Protein AF-A0A2V8JDY2-F1 (afdb_monomer)

Solvent-accessible surface area (backbone atoms only — not comparable to full-atom values): 12476 Å² total; per-residue (Å²): 138,86,85,92,82,88,90,82,91,80,90,83,89,85,84,90,84,91,76,88,74,79,79,67,79,79,77,73,66,78,82,74,77,65,66,50,71,74,54,48,50,57,46,63,72,28,74,50,64,87,53,25,44,60,49,32,52,52,58,26,47,52,37,38,32,74,71,69,56,43,84,78,52,68,70,56,55,52,51,49,52,53,50,50,44,50,49,53,52,50,33,36,74,70,69,79,38,64,89,83,70,71,71,66,94,52,92,64,59,74,58,72,81,48,54,75,33,49,37,37,48,27,34,41,49,28,52,54,50,42,52,50,51,43,52,56,36,44,77,69,72,44,92,44,49,67,62,41,53,51,48,44,52,48,43,69,65,46,49,70,33,59,70,67,58,79,61,90,46,69,65,32,40,52,28,46,52,52,35,52,52,51,47,51,51,52,43,51,54,37,54,55,47,59,72,71,50,66,83,70,94,67,79,86,130

Foldseek 3Di:
DDDDDDDDDDDDDDDDDDDPPPPPPPCPPPPDQLDDPVLVVCQVVQPDLVSNLVSLLVLLVLLLVVLVLDPDDPVVQVVVLVVQQVVQVVCVVVVNDPPPDDRDPGPSPVCVVDDNLSSLVSSLVSLVVSVVSLVVCVVVVHQNLVSLVVLLVSLVVCLVSLVPRDDPDPSNVVSSVVSNVSSVVSNVVSVVVNVVRDDDPDDDD

Structure (mmCIF, N/CA/C/O backbone):
data_AF-A0A2V8JDY2-F1
#
_entry.id   AF-A0A2V8JDY2-F1
#
loop_
_atom_site.group_PDB
_atom_site.id
_atom_site.type_symbol
_atom_site.label_atom_id
_atom_site.label_alt_id
_atom_site.label_comp_id
_atom_site.label_asym_id
_atom_site.label_entity_id
_atom_site.label_seq_id
_atom_site.pdbx_PDB_ins_code
_atom_site.Cartn_x
_atom_site.Cartn_y
_atom_site.Cartn_z
_atom_site.occupancy
_atom_site.B_iso_or_equiv
_atom_site.auth_seq_id
_atom_site.auth_comp_id
_atom_site.auth_asym_id
_atom_site.auth_atom_id
_atom_site.pdbx_PDB_model_num
ATOM 1 N N . MET A 1 1 ? 77.973 -16.914 -3.023 1.00 38.69 1 MET A N 1
ATOM 2 C CA . MET A 1 1 ? 78.774 -15.681 -2.877 1.00 38.69 1 MET A CA 1
ATOM 3 C C . MET A 1 1 ? 77.838 -14.534 -2.519 1.00 38.69 1 MET A C 1
ATOM 5 O O . MET A 1 1 ? 76.903 -14.319 -3.274 1.00 38.69 1 MET A O 1
ATOM 9 N N . ARG A 1 2 ? 78.132 -13.843 -1.399 1.00 42.62 2 ARG A N 1
ATOM 10 C CA . ARG A 1 2 ? 77.557 -12.572 -0.880 1.00 42.62 2 ARG A CA 1
ATOM 11 C C . ARG A 1 2 ? 76.128 -12.672 -0.291 1.00 42.62 2 ARG A C 1
ATOM 13 O O . ARG A 1 2 ? 75.166 -12.728 -1.037 1.00 42.62 2 ARG A O 1
ATOM 20 N N . HIS A 1 3 ? 75.986 -13.004 1.005 1.00 38.00 3 HIS A N 1
ATOM 21 C CA . HIS A 1 3 ? 75.975 -12.133 2.220 1.00 38.00 3 HIS A CA 1
ATOM 22 C C . HIS A 1 3 ? 74.724 -11.222 2.283 1.00 38.00 3 HIS A C 1
ATOM 24 O O . HIS A 1 3 ? 74.587 -10.359 1.431 1.00 38.00 3 HIS A O 1
ATOM 30 N N . LEU A 1 4 ? 73.687 -11.488 3.099 1.00 50.47 4 LEU A N 1
ATOM 31 C CA . LEU A 1 4 ? 73.509 -11.301 4.565 1.00 50.47 4 LEU A CA 1
ATOM 32 C C . LEU A 1 4 ? 73.712 -9.864 5.094 1.00 50.47 4 LEU A C 1
ATOM 34 O O . LEU A 1 4 ? 74.852 -9.432 5.204 1.00 50.47 4 LEU A O 1
ATOM 38 N N . ALA A 1 5 ? 72.615 -9.226 5.537 1.00 44.06 5 ALA A N 1
ATOM 39 C CA . ALA A 1 5 ? 72.449 -8.354 6.728 1.00 44.06 5 ALA A CA 1
ATOM 40 C C . ALA A 1 5 ? 70.977 -7.858 6.721 1.00 44.06 5 ALA A C 1
ATOM 42 O O . ALA A 1 5 ? 70.558 -7.300 5.717 1.00 44.06 5 ALA A O 1
ATOM 43 N N . ARG A 1 6 ? 70.035 -8.211 7.612 1.00 49.75 6 ARG A N 1
ATOM 44 C CA . ARG A 1 6 ? 69.884 -8.060 9.080 1.00 49.75 6 ARG A CA 1
ATOM 45 C C . ARG A 1 6 ? 69.939 -6.616 9.600 1.00 49.75 6 ARG A C 1
ATOM 47 O O . ARG A 1 6 ? 70.771 -5.840 9.159 1.00 49.75 6 ARG A O 1
ATOM 54 N N . VAL A 1 7 ? 69.128 -6.405 10.652 1.00 43.22 7 VAL A N 1
ATOM 55 C CA . VAL A 1 7 ? 69.032 -5.279 11.612 1.00 43.22 7 VAL A CA 1
ATOM 56 C C . VAL A 1 7 ? 67.896 -4.275 11.316 1.00 43.22 7 VAL A C 1
ATOM 58 O O . VAL A 1 7 ? 67.808 -3.799 10.198 1.00 43.22 7 VAL A O 1
ATOM 61 N N . SER A 1 8 ? 67.058 -3.785 12.240 1.00 41.28 8 SER A N 1
ATOM 62 C CA . SER A 1 8 ? 66.397 -4.247 13.482 1.00 41.28 8 SER A CA 1
ATOM 63 C C . SER A 1 8 ? 65.929 -2.986 14.244 1.00 41.28 8 SER A C 1
ATOM 65 O O . SER A 1 8 ? 66.721 -2.066 14.401 1.00 41.28 8 SER A O 1
ATOM 67 N N . LEU A 1 9 ? 64.711 -3.042 14.803 1.00 40.66 9 LEU A N 1
ATOM 68 C CA . LEU A 1 9 ? 64.248 -2.433 16.072 1.00 40.66 9 LEU A CA 1
ATOM 69 C C . LEU A 1 9 ? 63.902 -0.924 16.214 1.00 40.66 9 LEU A C 1
ATOM 71 O O . LEU A 1 9 ? 64.617 -0.054 15.737 1.00 40.66 9 LEU A O 1
ATOM 75 N N . LEU A 1 10 ? 62.895 -0.722 17.097 1.00 38.97 10 LEU A N 1
ATOM 76 C CA . LEU A 1 10 ? 62.534 0.418 17.987 1.00 38.97 10 LEU A CA 1
ATOM 77 C C . LEU A 1 10 ? 61.327 1.257 17.506 1.00 38.97 10 LEU A C 1
ATOM 79 O O . LEU A 1 10 ? 61.439 1.974 16.524 1.00 38.97 10 LEU A O 1
ATOM 83 N N . ILE A 1 11 ? 60.090 1.111 18.033 1.00 42.59 11 ILE A N 1
ATOM 84 C CA . ILE A 1 11 ? 59.555 1.373 19.406 1.00 42.59 11 ILE A CA 1
ATOM 85 C C . ILE A 1 11 ? 59.940 2.814 19.836 1.00 42.59 11 ILE A C 1
ATOM 87 O O . ILE A 1 11 ? 61.122 3.085 19.987 1.00 42.59 11 ILE A O 1
ATOM 91 N N . SER A 1 12 ? 59.060 3.808 20.050 1.00 44.59 12 SER A N 1
ATOM 92 C CA . SER A 1 12 ? 57.985 3.865 21.058 1.00 44.59 12 SER A CA 1
ATOM 93 C C . SER A 1 12 ? 57.119 5.149 20.953 1.00 44.59 12 SER A C 1
ATOM 95 O O . SER A 1 12 ? 57.637 6.203 20.611 1.00 44.59 12 SER A O 1
ATOM 97 N N . PHE A 1 13 ? 55.861 5.039 21.413 1.00 38.47 13 PHE A N 1
ATOM 98 C CA . PHE A 1 13 ? 55.121 5.968 22.304 1.00 38.47 13 PHE A CA 1
ATOM 99 C C . PHE A 1 13 ? 54.618 7.361 21.826 1.00 38.47 13 PHE A C 1
ATOM 101 O O . PHE A 1 13 ? 55.382 8.308 21.706 1.00 38.47 13 PHE A O 1
ATOM 108 N N . LEU A 1 14 ? 53.279 7.512 21.810 1.00 37.34 14 LEU A N 1
ATOM 109 C CA . LEU A 1 14 ? 52.478 8.272 22.806 1.00 37.34 14 LEU A CA 1
ATOM 110 C C . LEU A 1 14 ? 51.521 9.362 22.263 1.00 37.34 14 LEU A C 1
ATOM 112 O O . LEU A 1 14 ? 51.922 10.307 21.602 1.00 37.34 14 LEU A O 1
ATOM 116 N N . MET A 1 15 ? 50.269 9.233 22.725 1.00 36.84 15 MET A N 1
ATOM 117 C CA . MET A 1 15 ? 49.207 10.232 22.930 1.00 36.84 15 MET A CA 1
ATOM 118 C C . MET A 1 15 ? 48.615 11.025 21.752 1.00 36.84 15 MET A C 1
ATOM 120 O O . MET A 1 15 ? 49.142 12.033 21.309 1.00 36.84 15 MET A O 1
ATOM 124 N N . GLY A 1 16 ? 47.347 10.701 21.476 1.00 41.81 16 GLY A N 1
ATOM 125 C CA . GLY A 1 16 ? 46.265 11.497 22.060 1.00 41.81 16 GLY A CA 1
ATOM 126 C C . GLY A 1 16 ? 45.578 12.482 21.125 1.00 41.81 16 GLY A C 1
ATOM 127 O O . GLY A 1 16 ? 45.926 13.652 21.132 1.00 41.81 16 GLY A O 1
ATOM 128 N N . THR A 1 17 ? 44.491 12.055 20.478 1.00 48.12 17 THR A N 1
ATOM 129 C CA . THR A 1 17 ? 43.320 12.921 20.289 1.00 48.12 17 THR A CA 1
ATOM 130 C C . THR A 1 17 ? 42.025 12.117 20.341 1.00 48.12 17 THR A C 1
ATOM 132 O O . THR A 1 17 ? 41.824 11.100 19.683 1.00 48.12 17 THR A O 1
ATOM 135 N N . LEU A 1 18 ? 41.172 12.616 21.224 1.00 48.88 18 LEU A N 1
ATOM 136 C CA . LEU A 1 18 ? 39.812 12.236 21.530 1.00 48.88 18 LEU A CA 1
ATOM 137 C C . LEU A 1 18 ? 38.899 12.735 20.397 1.00 48.88 18 LEU A C 1
ATOM 139 O O . LEU A 1 18 ? 38.809 13.939 20.176 1.00 48.88 18 LEU A O 1
ATOM 143 N N . ALA A 1 19 ? 38.209 11.835 19.702 1.00 45.19 19 ALA A N 1
ATOM 144 C CA . ALA A 1 19 ? 37.016 12.166 18.927 1.00 45.19 19 ALA A CA 1
ATOM 145 C C . ALA A 1 19 ? 36.096 10.944 18.924 1.00 45.19 19 ALA A C 1
ATOM 147 O O . ALA A 1 19 ? 36.064 10.138 17.997 1.00 45.19 19 ALA A O 1
ATOM 148 N N . SER A 1 20 ? 35.371 10.794 20.027 1.00 47.62 20 SER A N 1
ATOM 149 C CA . SER A 1 20 ? 34.173 9.974 20.129 1.00 47.62 20 SER A CA 1
ATOM 150 C C . SER A 1 20 ? 33.108 10.537 19.181 1.00 47.62 20 SER A C 1
ATOM 152 O O . SER A 1 20 ? 32.224 11.290 19.580 1.00 47.62 20 SER A O 1
ATOM 154 N N . ALA A 1 21 ? 33.199 10.177 17.901 1.00 51.28 21 ALA A N 1
ATOM 155 C CA . ALA A 1 21 ? 32.060 10.234 17.002 1.00 51.28 21 ALA A CA 1
ATOM 156 C C . ALA A 1 21 ? 31.097 9.136 17.457 1.00 51.28 21 ALA A C 1
ATOM 158 O O . ALA A 1 21 ? 31.316 7.949 17.212 1.00 51.28 21 ALA A O 1
ATOM 159 N N . GLY A 1 22 ? 30.072 9.541 18.204 1.00 41.81 22 GLY A N 1
ATOM 160 C CA . GLY A 1 22 ? 28.962 8.681 18.568 1.00 41.81 22 GLY A CA 1
ATOM 161 C C . GLY A 1 22 ? 28.269 8.188 17.305 1.00 41.81 22 GLY A C 1
ATOM 162 O O . GLY A 1 22 ? 27.367 8.842 16.792 1.00 41.81 22 GLY A O 1
ATOM 163 N N . PHE A 1 23 ? 28.670 7.013 16.824 1.00 46.66 23 PHE A N 1
ATOM 164 C CA . PHE A 1 23 ? 27.774 6.125 16.100 1.00 46.66 23 PHE A CA 1
ATOM 165 C C . PHE A 1 23 ? 26.712 5.685 17.108 1.00 46.66 23 PHE A C 1
ATOM 167 O O . PHE A 1 23 ? 26.837 4.662 17.780 1.00 46.66 23 PHE A O 1
ATOM 174 N N . GLY A 1 24 ? 25.690 6.523 17.279 1.00 43.56 24 GLY A N 1
ATOM 175 C CA . GLY A 1 24 ? 24.453 6.076 17.888 1.00 43.56 24 GLY A CA 1
ATOM 176 C C . GLY A 1 24 ? 23.925 4.927 17.030 1.00 43.56 24 GLY A C 1
ATOM 177 O O . GLY A 1 24 ? 23.871 5.082 15.806 1.00 43.56 24 GLY A O 1
ATOM 178 N N . PRO A 1 25 ? 23.571 3.768 17.608 1.00 44.53 25 PRO A N 1
ATOM 179 C CA . PRO A 1 25 ? 22.814 2.788 16.861 1.00 44.53 25 PRO A CA 1
ATOM 180 C C . PRO A 1 25 ? 21.546 3.496 16.394 1.00 44.53 25 PRO A C 1
ATOM 182 O O . PRO A 1 25 ? 20.736 3.947 17.208 1.00 44.53 25 PRO A O 1
ATOM 185 N N . CYS A 1 26 ? 21.405 3.635 15.075 1.00 39.06 26 CYS A N 1
ATOM 186 C CA . CYS A 1 26 ? 20.116 3.887 14.464 1.00 39.06 26 CYS A CA 1
ATOM 187 C C . CYS A 1 26 ? 19.234 2.759 14.994 1.00 39.06 26 CYS A C 1
ATOM 189 O O . CYS A 1 26 ? 19.424 1.598 14.628 1.00 39.06 26 CYS A O 1
ATOM 191 N N . SER A 1 27 ? 18.376 3.065 15.965 1.00 36.69 27 SER A N 1
ATOM 192 C CA . SER A 1 27 ? 17.372 2.119 16.418 1.00 36.69 27 SER A CA 1
ATOM 193 C C . SER A 1 27 ? 16.409 1.989 15.254 1.00 36.69 27 SER A C 1
ATOM 195 O O . SER A 1 27 ? 15.426 2.715 15.165 1.00 36.69 27 SER A O 1
ATOM 197 N N . ALA A 1 28 ? 16.737 1.101 14.316 1.00 39.91 28 ALA A N 1
ATOM 198 C CA . ALA A 1 28 ? 15.746 0.506 13.455 1.00 39.91 28 ALA A CA 1
ATOM 199 C C . ALA A 1 28 ? 14.786 -0.180 14.423 1.00 39.91 28 ALA A C 1
ATOM 201 O O . ALA A 1 28 ? 15.094 -1.242 14.968 1.00 39.91 28 ALA A O 1
ATOM 202 N N . ALA A 1 29 ? 13.681 0.502 14.735 1.00 41.19 29 ALA A N 1
ATOM 203 C CA . ALA A 1 29 ? 12.581 -0.110 15.451 1.00 41.19 29 ALA A CA 1
ATOM 204 C C . ALA A 1 29 ? 12.313 -1.456 14.764 1.00 41.19 29 ALA A C 1
ATOM 206 O O . ALA A 1 29 ? 12.349 -1.501 13.527 1.00 41.19 29 ALA A O 1
ATOM 207 N N . PRO A 1 30 ? 12.128 -2.553 15.522 1.00 41.44 30 PRO A N 1
ATOM 208 C CA . PRO A 1 30 ? 11.834 -3.841 14.915 1.00 41.44 30 PRO A CA 1
ATOM 209 C C . PRO A 1 30 ? 10.692 -3.616 13.929 1.00 41.44 30 PRO A C 1
ATOM 211 O O . PRO A 1 30 ? 9.665 -3.056 14.320 1.00 41.44 30 PRO A O 1
ATOM 214 N N . LYS A 1 31 ? 10.917 -3.943 12.646 1.00 53.47 31 LYS A N 1
ATOM 215 C CA . LYS A 1 31 ? 9.887 -3.846 11.611 1.00 53.47 31 LYS A CA 1
ATOM 216 C C . LYS A 1 31 ? 8.740 -4.721 12.090 1.00 53.47 31 LYS A C 1
ATOM 218 O O . LYS A 1 31 ? 8.809 -5.942 12.010 1.00 53.47 31 LYS A O 1
ATOM 223 N N . LYS A 1 32 ? 7.744 -4.097 12.710 1.00 65.62 32 LYS A N 1
ATOM 224 C CA . LYS A 1 32 ? 6.516 -4.773 13.076 1.00 65.62 32 LYS A CA 1
ATOM 225 C C . LYS A 1 32 ? 5.860 -5.095 11.744 1.00 65.62 32 LYS A C 1
ATOM 227 O O . LYS A 1 32 ? 5.579 -4.172 10.987 1.00 65.62 32 LYS A O 1
ATOM 232 N N . ASP A 1 33 ? 5.719 -6.377 11.429 1.00 81.69 33 ASP A N 1
ATOM 233 C CA . ASP A 1 33 ? 4.939 -6.782 10.268 1.00 81.69 33 ASP A CA 1
ATOM 234 C C . ASP A 1 33 ? 3.488 -6.380 10.530 1.00 81.69 33 ASP A C 1
ATOM 236 O O . ASP A 1 33 ? 2.868 -6.818 11.499 1.00 81.69 33 ASP A O 1
ATOM 240 N N . TYR A 1 34 ? 2.966 -5.489 9.691 1.00 91.44 34 TYR A N 1
ATOM 241 C CA . TYR A 1 34 ? 1.581 -5.026 9.744 1.00 91.44 34 TYR A CA 1
ATOM 242 C C . TYR A 1 34 ? 0.663 -5.893 8.877 1.00 91.44 34 TYR A C 1
ATOM 244 O O . TYR A 1 34 ? -0.506 -5.541 8.696 1.00 91.44 34 TYR A O 1
ATOM 252 N N . PHE A 1 35 ? 1.178 -6.999 8.332 1.00 93.50 35 PHE A N 1
ATOM 253 C CA . PHE A 1 35 ? 0.399 -8.021 7.647 1.00 93.50 35 PHE A CA 1
ATOM 254 C C . PHE A 1 35 ? 0.057 -9.169 8.589 1.00 93.50 35 PHE A C 1
ATOM 256 O O . PHE A 1 35 ? 0.899 -9.650 9.344 1.00 93.50 35 PHE A O 1
ATOM 263 N N . THR A 1 36 ? -1.189 -9.623 8.516 1.00 91.50 36 THR A N 1
ATOM 264 C CA . THR A 1 36 ? -1.620 -10.861 9.180 1.00 91.50 36 THR A CA 1
ATOM 265 C C . THR A 1 36 ? -1.141 -12.095 8.416 1.00 91.50 36 THR A C 1
ATOM 267 O O . THR A 1 36 ? -0.853 -12.015 7.222 1.00 91.50 36 THR A O 1
ATOM 270 N N . ASP A 1 37 ? -1.129 -13.259 9.066 1.00 89.00 37 ASP A N 1
ATOM 271 C CA . ASP A 1 37 ? -0.775 -14.527 8.411 1.00 89.00 37 ASP A CA 1
ATOM 272 C C . ASP A 1 37 ? -1.657 -14.816 7.184 1.00 89.00 37 ASP A C 1
ATOM 274 O O . ASP A 1 37 ? -1.149 -15.177 6.123 1.00 89.00 37 ASP A O 1
ATOM 278 N N . ASP A 1 38 ? -2.968 -14.563 7.287 1.00 87.25 38 ASP A N 1
ATOM 279 C CA . ASP A 1 38 ? -3.904 -14.737 6.171 1.00 87.25 38 ASP A CA 1
ATOM 280 C C . ASP A 1 38 ? -3.564 -13.783 4.997 1.00 87.25 38 ASP A C 1
ATOM 282 O O . ASP A 1 38 ? -3.708 -14.152 3.831 1.00 87.25 38 ASP A O 1
ATOM 286 N N . GLU A 1 39 ? -3.096 -12.557 5.267 1.00 91.06 39 GLU A N 1
ATOM 287 C CA . GLU A 1 39 ? -2.640 -11.618 4.227 1.00 91.06 39 GLU A CA 1
ATOM 288 C C . GLU A 1 39 ? -1.311 -12.047 3.599 1.00 91.06 39 GLU A C 1
ATOM 290 O O . GLU A 1 39 ? -1.143 -11.943 2.381 1.00 91.06 39 GLU A O 1
ATOM 295 N N . LEU A 1 40 ? -0.383 -12.562 4.407 1.00 92.56 40 LEU A N 1
ATOM 296 C CA . LEU A 1 40 ? 0.887 -13.102 3.929 1.00 92.56 40 LEU A CA 1
ATOM 297 C C . LEU A 1 40 ? 0.669 -14.310 3.017 1.00 92.56 40 LEU A C 1
ATOM 299 O O . LEU A 1 40 ? 1.361 -14.442 2.009 1.00 92.56 40 LEU A O 1
ATOM 303 N N . ASP A 1 41 ? -0.320 -15.150 3.307 1.00 90.31 41 ASP A N 1
ATOM 304 C CA . ASP A 1 41 ? -0.690 -16.259 2.432 1.00 90.31 41 ASP A CA 1
ATOM 305 C C . ASP A 1 41 ? -1.244 -15.763 1.085 1.00 90.31 41 ASP A C 1
ATOM 307 O O . ASP A 1 41 ? -0.839 -16.267 0.037 1.00 90.31 41 ASP A O 1
ATOM 311 N N . LEU A 1 42 ? -2.059 -14.696 1.069 1.00 90.12 42 LEU A N 1
ATOM 312 C CA . LEU A 1 42 ? -2.500 -14.066 -0.188 1.00 90.12 42 LEU A CA 1
ATOM 313 C C . LEU A 1 42 ? -1.318 -13.553 -1.024 1.00 90.12 42 LEU A C 1
ATOM 315 O O . LEU A 1 42 ? -1.326 -13.672 -2.251 1.00 90.12 42 LEU A O 1
ATOM 319 N N . ILE A 1 43 ? -0.315 -12.969 -0.367 1.00 93.44 43 ILE A N 1
ATOM 320 C CA . ILE A 1 43 ? 0.898 -12.463 -1.017 1.00 93.44 43 ILE A CA 1
ATOM 321 C C . ILE A 1 43 ? 1.744 -13.623 -1.561 1.00 93.44 43 ILE A C 1
ATOM 323 O O . ILE A 1 43 ? 2.241 -13.545 -2.686 1.00 93.44 43 ILE A O 1
ATOM 327 N N . ARG A 1 44 ? 1.892 -14.711 -0.795 1.00 91.56 44 ARG A N 1
ATOM 328 C CA . ARG A 1 44 ? 2.644 -15.913 -1.198 1.00 91.56 44 ARG A CA 1
ATOM 329 C C . ARG A 1 44 ? 2.010 -16.620 -2.393 1.00 91.56 44 ARG A C 1
ATOM 331 O O . ARG A 1 44 ? 2.737 -17.040 -3.294 1.00 91.56 44 ARG A O 1
ATOM 338 N N . ASP A 1 45 ? 0.681 -16.699 -2.428 1.00 89.31 45 ASP A N 1
ATOM 339 C CA . ASP A 1 45 ? -0.075 -17.251 -3.558 1.00 89.31 45 ASP A CA 1
ATOM 340 C C . ASP A 1 45 ? 0.161 -16.444 -4.849 1.00 89.31 45 ASP A C 1
ATOM 342 O O . ASP A 1 45 ? 0.180 -16.992 -5.955 1.00 89.31 45 ASP A O 1
ATOM 346 N N . ALA A 1 46 ? 0.372 -15.131 -4.726 1.00 91.88 46 ALA A N 1
ATOM 347 C CA . ALA A 1 46 ? 0.674 -14.245 -5.840 1.00 91.88 46 ALA A CA 1
ATOM 348 C C . ALA A 1 46 ? 2.181 -14.250 -6.163 1.00 91.88 46 ALA A C 1
ATOM 350 O O . ALA A 1 46 ? 2.949 -13.382 -5.742 1.00 91.88 46 ALA A O 1
ATOM 351 N N . GLN A 1 47 ? 2.631 -15.253 -6.920 1.00 87.06 47 GLN A N 1
ATOM 352 C CA . GLN A 1 47 ? 4.061 -15.443 -7.204 1.00 87.06 47 GLN A CA 1
ATOM 353 C C . GLN A 1 47 ? 4.655 -14.409 -8.174 1.00 87.06 47 GLN A C 1
ATOM 355 O O . GLN A 1 47 ? 5.762 -13.921 -7.949 1.00 87.06 47 GLN A O 1
ATOM 360 N N . GLU A 1 48 ? 3.944 -14.067 -9.250 1.00 90.25 48 GLU A N 1
ATOM 361 C CA . GLU A 1 48 ? 4.423 -13.098 -10.243 1.00 90.25 48 GLU A CA 1
ATOM 362 C C . GLU A 1 48 ? 4.196 -11.659 -9.771 1.00 90.25 48 GLU A C 1
ATOM 364 O O . GLU A 1 48 ? 3.132 -11.353 -9.234 1.00 90.25 48 GLU A O 1
ATOM 369 N N . LEU A 1 49 ? 5.138 -10.745 -10.053 1.00 90.81 49 LEU A N 1
ATOM 370 C CA . LEU A 1 49 ? 5.018 -9.316 -9.705 1.00 90.81 49 LEU A CA 1
ATOM 371 C C . LEU A 1 49 ? 3.667 -8.738 -10.139 1.00 90.81 49 LEU A C 1
ATOM 373 O O . LEU A 1 49 ? 2.992 -8.040 -9.389 1.00 90.81 49 LEU A O 1
ATOM 377 N N . ALA A 1 50 ? 3.248 -9.084 -11.350 1.00 90.12 50 ALA A N 1
ATOM 378 C CA . ALA A 1 50 ? 2.037 -8.559 -11.943 1.00 90.12 50 ALA A CA 1
ATOM 379 C C . ALA A 1 50 ? 0.748 -9.143 -11.316 1.00 90.12 50 ALA A C 1
ATOM 381 O O . ALA A 1 50 ? -0.344 -8.645 -11.580 1.00 90.12 50 ALA A O 1
ATOM 382 N N . LEU A 1 51 ? 0.844 -10.196 -10.501 1.00 92.31 51 LEU A N 1
ATOM 383 C CA . LEU A 1 51 ? -0.241 -10.680 -9.637 1.00 92.31 51 LEU A CA 1
ATOM 384 C C . LEU A 1 51 ? -0.097 -10.147 -8.207 1.00 92.31 51 LEU A C 1
ATOM 386 O O . LEU A 1 51 ? -1.100 -9.872 -7.556 1.00 92.31 51 LEU A O 1
ATOM 390 N N . ARG A 1 52 ? 1.142 -9.978 -7.735 1.00 93.94 52 ARG A N 1
ATOM 391 C CA . ARG A 1 52 ? 1.469 -9.587 -6.364 1.00 93.94 52 ARG A CA 1
ATOM 392 C C . ARG A 1 52 ? 1.209 -8.113 -6.074 1.00 93.94 52 ARG A C 1
ATOM 394 O O . ARG A 1 52 ? 0.629 -7.805 -5.039 1.00 93.94 52 ARG A O 1
ATOM 401 N N . ALA A 1 53 ? 1.575 -7.207 -6.982 1.00 94.69 53 ALA A N 1
ATOM 402 C CA . ALA A 1 53 ? 1.353 -5.772 -6.786 1.00 94.69 53 ALA A CA 1
ATOM 403 C C . ALA A 1 53 ? -0.136 -5.423 -6.550 1.00 94.69 53 ALA A C 1
ATOM 405 O O . ALA A 1 53 ? -0.432 -4.761 -5.555 1.00 94.69 53 ALA A O 1
ATOM 406 N N . PRO A 1 54 ? -1.098 -5.960 -7.333 1.00 95.06 54 PRO A N 1
ATOM 407 C CA . PRO A 1 54 ? -2.523 -5.801 -7.037 1.00 95.06 54 PRO A CA 1
ATOM 408 C C . PRO A 1 54 ? -2.957 -6.303 -5.654 1.00 95.06 54 PRO A C 1
ATOM 410 O O . PRO A 1 54 ? -3.877 -5.738 -5.067 1.00 95.06 54 PRO A O 1
ATOM 413 N N . VAL A 1 55 ? -2.324 -7.357 -5.120 1.00 95.69 55 VAL A N 1
ATOM 414 C CA . VAL A 1 55 ? -2.628 -7.845 -3.766 1.00 95.69 55 VAL A CA 1
ATOM 415 C C . VAL A 1 55 ? -2.233 -6.792 -2.739 1.00 95.69 55 VAL A C 1
ATOM 417 O O . VAL A 1 55 ? -3.070 -6.428 -1.920 1.00 95.69 55 VAL A O 1
ATOM 420 N N . TYR A 1 56 ? -1.022 -6.236 -2.816 1.00 97.56 56 TYR A N 1
ATOM 421 C CA . TYR A 1 56 ? -0.599 -5.169 -1.906 1.00 97.56 56 TYR A CA 1
ATOM 422 C C . TYR A 1 56 ? -1.494 -3.929 -1.991 1.00 97.56 56 TYR A C 1
ATOM 424 O O . TYR A 1 56 ? 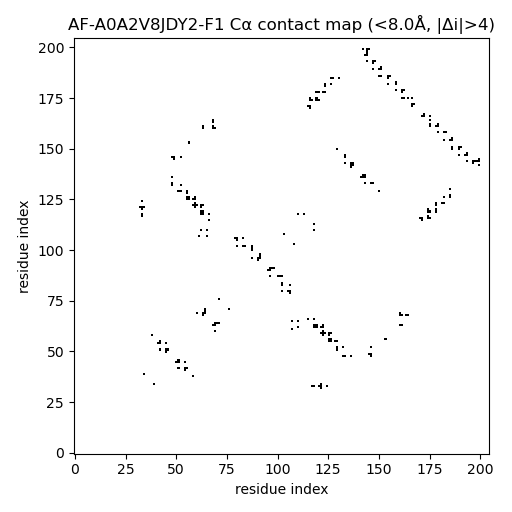-1.899 -3.417 -0.948 1.00 97.56 56 TYR A O 1
ATOM 432 N N . PHE A 1 57 ? -1.875 -3.489 -3.197 1.00 97.19 57 PHE A N 1
ATOM 433 C CA . PHE A 1 57 ? -2.814 -2.370 -3.355 1.00 97.19 57 PHE A CA 1
ATOM 434 C C . PHE A 1 57 ? -4.141 -2.656 -2.659 1.00 97.19 57 PHE A C 1
ATOM 436 O O . PHE A 1 57 ? -4.594 -1.851 -1.855 1.00 97.19 57 PHE A O 1
ATOM 443 N N . LYS A 1 58 ? -4.703 -3.852 -2.849 1.00 95.00 58 LYS A N 1
ATOM 444 C CA . LYS A 1 58 ? -5.933 -4.268 -2.168 1.00 95.00 58 LYS A CA 1
ATOM 445 C C . LYS A 1 58 ? -5.790 -4.263 -0.643 1.00 95.00 58 LYS A C 1
ATOM 447 O O . LYS A 1 58 ? -6.705 -3.855 0.068 1.00 95.00 58 LYS A O 1
ATOM 452 N N . LEU A 1 59 ? -4.654 -4.721 -0.114 1.00 96.12 59 LEU A N 1
ATOM 453 C CA . LE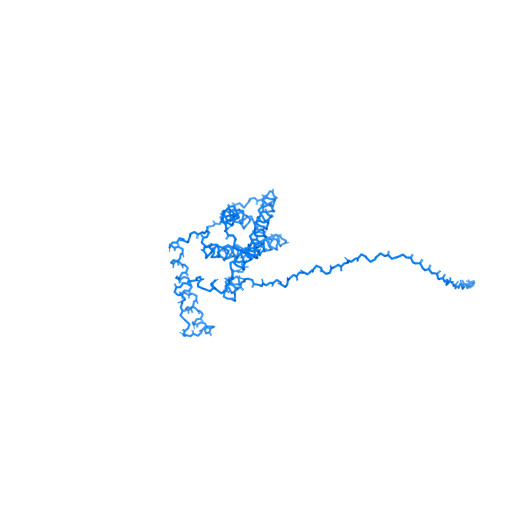U A 1 59 ? -4.385 -4.697 1.328 1.00 96.12 59 LEU A CA 1
ATOM 454 C C . LEU A 1 59 ? -4.288 -3.262 1.866 1.00 96.12 59 LEU A C 1
ATOM 456 O O . LEU A 1 59 ? -4.806 -2.972 2.949 1.00 96.12 59 LEU A O 1
ATOM 460 N N . ALA A 1 60 ? -3.666 -2.363 1.109 1.00 97.38 60 ALA A N 1
ATOM 461 C CA . ALA A 1 60 ? -3.580 -0.946 1.429 1.00 97.38 60 ALA A CA 1
ATOM 462 C C . ALA A 1 60 ? -4.961 -0.262 1.372 1.00 97.38 60 ALA A C 1
ATOM 464 O O . ALA A 1 60 ? -5.335 0.441 2.310 1.00 97.38 60 ALA A O 1
ATOM 465 N N . GLU A 1 61 ? -5.764 -0.531 0.339 1.00 96.38 61 GLU A N 1
ATOM 466 C CA . GLU A 1 61 ? -7.135 -0.017 0.197 1.00 96.38 61 GLU A CA 1
ATOM 467 C C . GLU A 1 61 ? -8.024 -0.453 1.354 1.00 96.38 61 GLU A C 1
ATOM 469 O O . GLU A 1 61 ? -8.710 0.380 1.935 1.00 96.38 61 GLU A O 1
ATOM 474 N N . ARG A 1 62 ? -7.978 -1.730 1.754 1.00 95.25 62 ARG A N 1
ATOM 475 C CA . ARG A 1 62 ? -8.748 -2.234 2.904 1.00 95.25 62 ARG A CA 1
ATOM 476 C C . ARG A 1 62 ? -8.469 -1.443 4.177 1.00 95.25 62 ARG A C 1
ATOM 478 O O . ARG A 1 62 ? -9.399 -1.122 4.911 1.00 95.25 62 ARG A O 1
ATOM 485 N N . ARG A 1 63 ? -7.206 -1.076 4.414 1.00 96.69 63 ARG A N 1
ATOM 486 C CA . ARG A 1 63 ? -6.813 -0.241 5.558 1.00 96.69 63 ARG A CA 1
ATOM 487 C C . ARG A 1 63 ? -7.408 1.164 5.438 1.00 96.69 63 ARG A C 1
ATOM 489 O O . ARG A 1 63 ? -7.984 1.654 6.403 1.00 96.69 63 ARG A O 1
ATOM 496 N N . LEU A 1 64 ? -7.360 1.787 4.258 1.00 97.06 64 LEU A N 1
ATOM 497 C CA . LEU A 1 64 ? -7.970 3.106 4.027 1.00 97.06 64 LEU A CA 1
ATOM 498 C C . LEU A 1 64 ? -9.504 3.086 4.131 1.00 97.06 64 LEU A C 1
ATOM 500 O O . LEU A 1 64 ? -10.094 4.015 4.684 1.00 97.06 64 LEU A O 1
ATOM 504 N N . ILE A 1 65 ? -10.150 2.025 3.644 1.00 95.38 65 ILE A N 1
ATOM 505 C CA . ILE A 1 65 ? -11.592 1.788 3.777 1.00 95.38 65 ILE A CA 1
ATOM 506 C C . ILE A 1 65 ? -11.961 1.662 5.255 1.00 95.38 65 ILE A C 1
ATOM 508 O O . ILE A 1 65 ? -12.881 2.335 5.716 1.00 95.38 65 ILE A O 1
ATOM 512 N N . PHE A 1 66 ? -11.217 0.857 6.015 1.00 95.44 66 PHE A N 1
ATOM 513 C CA . PHE A 1 66 ? -11.455 0.670 7.446 1.00 95.44 66 PHE A CA 1
ATOM 514 C C . PHE A 1 66 ? -11.253 1.967 8.246 1.00 95.44 66 PHE A C 1
ATOM 516 O O . PHE A 1 66 ? -11.990 2.246 9.188 1.00 95.44 66 PHE A O 1
ATOM 523 N N . LEU A 1 67 ? -10.304 2.813 7.831 1.00 96.12 67 LEU A N 1
ATOM 524 C CA . LEU A 1 67 ? -10.115 4.157 8.384 1.00 96.12 67 LEU A CA 1
ATOM 525 C C . LEU A 1 67 ? -11.225 5.154 7.993 1.00 96.12 67 LEU A C 1
ATOM 527 O O . LEU A 1 67 ? -11.214 6.287 8.480 1.00 96.12 67 LEU A O 1
ATOM 531 N N . GLY A 1 68 ? -12.168 4.765 7.131 1.00 94.69 68 GLY A N 1
ATOM 532 C CA . GLY A 1 68 ? -13.245 5.624 6.635 1.00 94.69 68 GLY A CA 1
ATOM 533 C C . GLY A 1 68 ? -12.789 6.660 5.602 1.00 94.69 68 GLY A C 1
ATOM 534 O O . GLY A 1 68 ? -13.503 7.630 5.356 1.00 94.69 68 GLY A O 1
ATOM 535 N N . LEU A 1 69 ? -11.604 6.481 5.010 1.00 94.31 69 LEU A N 1
ATOM 536 C CA . LEU A 1 69 ? -11.016 7.408 4.036 1.00 94.31 69 LEU A CA 1
ATOM 537 C C . LEU A 1 69 ? -11.404 7.076 2.590 1.00 94.31 69 LEU A C 1
ATOM 539 O O . LEU A 1 69 ? -11.304 7.929 1.711 1.00 94.31 69 LEU A O 1
ATOM 543 N N . MET A 1 70 ? -11.856 5.846 2.346 1.00 92.75 70 MET A N 1
ATOM 5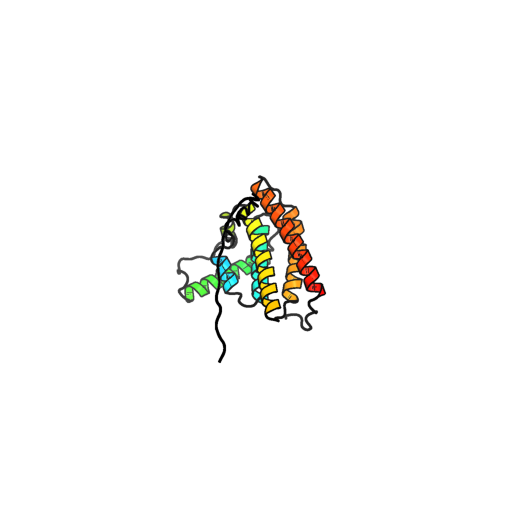44 C CA . MET A 1 70 ? -12.239 5.335 1.034 1.00 92.75 70 MET A CA 1
ATOM 545 C C . MET A 1 70 ? -13.563 4.572 1.139 1.00 92.75 70 MET A C 1
ATOM 547 O O . MET A 1 70 ? -13.809 3.873 2.120 1.00 92.75 70 MET A O 1
ATOM 551 N N . GLN A 1 71 ? -14.434 4.703 0.137 1.00 87.50 71 GLN A N 1
ATOM 552 C CA . GLN A 1 71 ? -15.672 3.924 0.077 1.00 87.50 71 GLN A CA 1
ATOM 553 C C . GLN A 1 71 ? -15.414 2.608 -0.649 1.00 87.50 71 GLN A C 1
ATOM 555 O O . GLN A 1 71 ? -14.900 2.609 -1.767 1.00 87.50 71 GLN A O 1
ATOM 560 N N . GLN A 1 72 ? -15.807 1.493 -0.036 1.00 81.00 72 GLN A N 1
ATOM 561 C CA . GLN A 1 72 ? -15.801 0.206 -0.720 1.00 81.00 72 GLN A CA 1
ATOM 562 C C . GLN A 1 72 ? -16.988 0.131 -1.679 1.00 81.00 72 GLN A C 1
ATOM 564 O O . GLN A 1 72 ? -18.124 0.421 -1.301 1.00 81.00 72 GLN A O 1
ATOM 569 N N . ASN A 1 73 ? -16.750 -0.300 -2.914 1.00 82.12 73 ASN A N 1
ATOM 570 C CA . ASN A 1 73 ? -17.838 -0.583 -3.837 1.00 82.12 73 ASN A CA 1
ATOM 571 C C . ASN A 1 73 ? -18.549 -1.884 -3.421 1.00 82.12 73 ASN A C 1
ATOM 573 O O . ASN A 1 73 ? -17.909 -2.926 -3.283 1.00 82.12 73 ASN A O 1
ATOM 577 N N . GLU A 1 74 ? -19.877 -1.861 -3.282 1.00 77.94 74 GLU A N 1
ATOM 578 C CA . GLU A 1 74 ? -20.686 -3.045 -2.937 1.00 77.94 74 GLU A CA 1
ATOM 579 C C . GLU A 1 74 ? -20.433 -4.235 -3.879 1.00 77.94 74 GLU A C 1
ATOM 581 O O . GLU A 1 74 ? -20.380 -5.388 -3.447 1.00 77.94 74 GLU A O 1
ATOM 586 N N . LYS A 1 75 ? -20.189 -3.967 -5.170 1.00 79.00 75 LYS A N 1
ATOM 587 C CA . LYS A 1 75 ? -19.855 -5.017 -6.146 1.00 79.00 75 LYS A CA 1
ATOM 588 C C . LYS A 1 75 ? -18.515 -5.687 -5.846 1.00 79.00 75 LYS A C 1
ATOM 590 O O . LYS A 1 75 ? -18.373 -6.895 -6.037 1.00 79.00 75 LYS A O 1
ATOM 595 N N . GLU A 1 76 ? -17.531 -4.918 -5.391 1.00 79.50 76 GLU A N 1
ATOM 596 C CA . GLU A 1 76 ? -16.219 -5.445 -5.013 1.00 79.50 76 GLU A CA 1
ATOM 597 C C . GLU A 1 76 ? -16.305 -6.208 -3.699 1.00 79.50 76 GLU A C 1
ATOM 599 O O . GLU A 1 76 ? -15.824 -7.336 -3.628 1.00 79.50 76 GLU A O 1
ATOM 604 N N . LYS A 1 77 ? -17.032 -5.674 -2.714 1.00 79.75 77 LYS A N 1
ATOM 605 C CA . LYS A 1 77 ? -17.312 -6.359 -1.448 1.00 79.75 77 LYS A CA 1
ATOM 606 C C . LYS A 1 77 ? -17.957 -7.729 -1.666 1.00 79.75 77 LYS A C 1
ATOM 608 O O . LYS A 1 77 ? -17.528 -8.729 -1.087 1.00 79.75 77 LYS A O 1
ATOM 613 N N . GLU A 1 78 ? -18.957 -7.812 -2.546 1.00 81.19 78 GLU A N 1
ATOM 614 C CA . GLU A 1 78 ? -19.607 -9.084 -2.870 1.00 81.19 78 GLU A CA 1
ATOM 615 C C . GLU A 1 78 ? -18.648 -10.059 -3.574 1.00 81.19 78 GLU A C 1
ATOM 617 O O . GLU A 1 78 ? -18.626 -11.256 -3.258 1.00 81.19 78 GLU A O 1
ATOM 622 N N . LYS A 1 79 ? -17.831 -9.559 -4.510 1.00 84.50 79 LYS A N 1
ATOM 623 C CA . LYS A 1 79 ? -16.816 -10.355 -5.212 1.00 84.50 79 LYS A CA 1
ATOM 624 C C . LYS A 1 79 ? -15.777 -10.914 -4.239 1.00 84.50 79 LYS A C 1
ATOM 626 O O . LYS A 1 79 ? -15.465 -12.101 -4.312 1.00 84.50 79 LYS A O 1
ATOM 631 N N . GLU A 1 80 ? -15.295 -10.103 -3.304 1.00 81.94 80 GLU A N 1
ATOM 632 C CA . GLU A 1 80 ? -14.341 -10.523 -2.278 1.00 81.94 80 GLU A CA 1
ATOM 633 C C . GLU A 1 80 ? -14.910 -11.595 -1.359 1.00 81.94 80 GLU A C 1
ATOM 635 O O . GLU A 1 80 ? -14.249 -12.603 -1.108 1.00 81.94 80 GLU A O 1
ATOM 640 N N . ARG A 1 81 ? -16.159 -11.429 -0.916 1.00 82.56 81 ARG A N 1
ATOM 641 C CA . ARG A 1 81 ? -16.829 -12.427 -0.078 1.00 82.56 81 ARG A CA 1
ATOM 642 C C . ARG A 1 81 ? -16.949 -13.772 -0.798 1.00 82.56 81 ARG A C 1
ATOM 644 O O . ARG A 1 81 ? -16.703 -14.821 -0.203 1.00 82.56 81 ARG A O 1
ATOM 651 N N . LYS A 1 82 ? -17.293 -13.758 -2.093 1.00 84.75 82 LYS A N 1
ATOM 652 C CA . LYS A 1 82 ? -17.346 -14.973 -2.929 1.00 84.75 82 LYS A CA 1
ATOM 653 C C . LYS A 1 82 ? -15.967 -15.612 -3.087 1.00 84.75 82 LYS A C 1
ATOM 655 O O . LYS A 1 82 ? -15.854 -16.834 -3.002 1.00 84.75 82 LYS A O 1
ATOM 660 N N . GLU A 1 83 ? -14.929 -14.808 -3.295 1.00 85.12 83 GLU A N 1
ATOM 661 C CA . GLU A 1 83 ? -13.553 -15.287 -3.429 1.00 85.12 83 GLU A CA 1
ATOM 662 C C . GLU A 1 83 ? -13.046 -15.928 -2.129 1.00 85.12 83 GLU A C 1
ATOM 664 O O . GLU A 1 83 ? -12.568 -17.060 -2.158 1.00 85.12 83 GLU A O 1
ATOM 669 N N . GLN A 1 84 ? -13.226 -15.271 -0.981 1.00 80.69 84 GLN A N 1
ATOM 670 C CA . GLN A 1 84 ? -12.861 -15.823 0.329 1.00 80.69 84 GLN A CA 1
ATOM 671 C C . GLN A 1 84 ? -13.622 -17.113 0.631 1.00 80.69 84 GLN A C 1
ATOM 673 O O . GLN A 1 84 ? -13.025 -18.099 1.061 1.00 80.69 84 GLN A O 1
ATOM 678 N N . GLN A 1 85 ? -14.928 -17.151 0.348 1.00 84.44 85 GLN A N 1
ATOM 679 C CA . GLN A 1 85 ? -15.723 -18.362 0.529 1.00 84.44 85 GLN A CA 1
ATOM 680 C C . GLN A 1 85 ? -15.223 -19.511 -0.355 1.00 84.44 85 GLN A C 1
ATOM 682 O O . GLN A 1 85 ? -15.221 -20.665 0.079 1.00 84.44 85 GLN A O 1
ATOM 687 N N . ARG A 1 86 ? -14.807 -19.221 -1.591 1.00 87.19 86 ARG A N 1
ATOM 688 C CA . ARG A 1 86 ? -14.224 -20.222 -2.485 1.00 87.19 86 ARG A CA 1
ATOM 689 C C . ARG A 1 86 ? -12.876 -20.724 -1.958 1.00 87.19 86 ARG A C 1
ATOM 691 O O . ARG A 1 86 ? -12.704 -21.936 -1.876 1.00 87.19 86 ARG A O 1
ATOM 698 N N . ARG A 1 87 ? -11.984 -19.826 -1.529 1.00 83.44 87 ARG A N 1
ATOM 699 C CA . ARG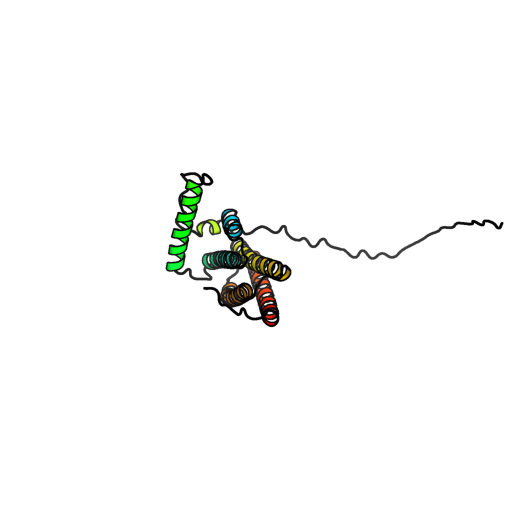 A 1 87 ? -10.671 -20.174 -0.958 1.00 83.44 87 ARG A CA 1
ATOM 700 C C . ARG A 1 87 ? -10.800 -21.036 0.296 1.00 83.44 87 ARG A C 1
ATOM 702 O O . ARG A 1 87 ? -10.168 -22.080 0.380 1.00 83.44 87 ARG A O 1
ATOM 709 N N . LEU A 1 88 ? -11.687 -20.676 1.224 1.00 83.00 88 LEU A N 1
ATOM 710 C CA . LEU A 1 88 ? -11.965 -21.482 2.420 1.00 83.00 88 LEU A CA 1
ATOM 711 C C . LEU A 1 88 ? -12.450 -22.893 2.072 1.00 83.00 88 LEU A C 1
ATOM 713 O O . LEU A 1 88 ? -11.996 -23.863 2.672 1.00 83.00 88 LEU A O 1
ATOM 717 N N . LYS A 1 89 ? -13.338 -23.031 1.079 1.00 85.50 89 LYS A N 1
ATOM 718 C CA . LYS A 1 89 ? -13.788 -24.350 0.604 1.00 85.50 89 LYS A CA 1
ATOM 719 C C . LYS A 1 89 ? -12.648 -25.154 -0.018 1.00 85.50 89 LYS A C 1
ATOM 721 O O . LYS A 1 89 ? -12.604 -26.368 0.153 1.00 85.50 89 LYS A O 1
ATOM 726 N N . GLU A 1 90 ? -11.753 -24.506 -0.756 1.00 86.12 90 GLU A N 1
ATOM 727 C CA . GLU A 1 90 ? -10.572 -25.147 -1.342 1.00 86.12 90 GLU A CA 1
ATOM 728 C C . GLU A 1 90 ? -9.579 -25.588 -0.250 1.00 86.12 90 GLU A C 1
ATOM 730 O O . GLU A 1 90 ? -9.152 -26.739 -0.267 1.00 86.12 90 GLU A O 1
ATOM 735 N N . GLN A 1 91 ? -9.319 -24.758 0.767 1.00 83.25 91 GLN A N 1
ATOM 736 C CA . GLN A 1 91 ? -8.485 -25.109 1.928 1.00 83.25 91 GLN A CA 1
ATOM 737 C C . GLN A 1 91 ? -9.082 -26.254 2.763 1.00 83.25 91 GLN A C 1
ATOM 739 O O . GLN A 1 91 ? -8.368 -27.160 3.188 1.00 83.25 91 GLN A O 1
ATOM 744 N N . GLN A 1 92 ? -10.403 -26.263 2.963 1.00 84.69 92 GLN A N 1
ATOM 745 C CA . GLN A 1 92 ? -11.093 -27.367 3.640 1.00 84.69 92 GLN A CA 1
ATOM 746 C C . GLN A 1 92 ? -10.977 -28.675 2.854 1.00 84.69 92 GLN A C 1
ATOM 748 O O . GLN A 1 92 ? -10.737 -29.726 3.442 1.00 84.69 92 GLN A O 1
ATOM 753 N N . LYS A 1 93 ? -11.103 -28.623 1.521 1.00 85.94 93 LYS A N 1
ATOM 754 C CA . LYS A 1 93 ? -10.896 -29.795 0.655 1.00 85.94 93 LYS A CA 1
ATOM 755 C C . LYS A 1 93 ? -9.445 -30.277 0.655 1.00 85.94 93 LYS A C 1
ATOM 757 O O . LYS A 1 93 ? -9.220 -31.477 0.562 1.00 85.94 93 LYS A O 1
ATOM 762 N N . ALA A 1 94 ? -8.485 -29.361 0.754 1.00 85.31 94 ALA A N 1
ATOM 763 C CA . ALA A 1 94 ? -7.059 -29.668 0.821 1.00 85.31 94 ALA A CA 1
ATOM 764 C C . ALA A 1 94 ? -6.596 -30.148 2.212 1.00 85.31 94 ALA A C 1
ATOM 766 O O . ALA A 1 94 ? -5.444 -30.543 2.363 1.00 85.31 94 ALA A O 1
ATOM 767 N N . GLY A 1 95 ? -7.467 -30.116 3.229 1.00 81.31 95 GLY A N 1
ATOM 768 C CA . GLY A 1 95 ? -7.139 -30.515 4.601 1.00 81.31 95 GLY A CA 1
ATOM 769 C C . GLY A 1 95 ? -6.289 -29.500 5.376 1.00 81.31 95 GLY A C 1
ATOM 770 O O . GLY A 1 95 ? -5.858 -29.800 6.485 1.00 81.31 95 GLY A O 1
ATOM 771 N N . THR A 1 96 ? -6.058 -28.304 4.826 1.00 78.44 96 THR A N 1
ATOM 772 C CA . THR A 1 96 ? -5.262 -27.234 5.452 1.00 78.44 96 THR A CA 1
ATOM 773 C C . THR A 1 96 ? -6.081 -26.299 6.341 1.00 78.44 96 THR A C 1
ATOM 775 O O . THR A 1 96 ? -5.507 -25.548 7.124 1.00 78.44 96 THR A O 1
ATOM 778 N N . ALA A 1 97 ? -7.415 -26.361 6.280 1.00 76.44 97 ALA A N 1
ATOM 779 C CA . ALA A 1 97 ? -8.304 -25.640 7.190 1.00 76.44 97 ALA A CA 1
ATOM 780 C C . ALA A 1 97 ? -9.348 -26.578 7.821 1.00 76.44 97 ALA A C 1
ATOM 782 O O . ALA A 1 97 ? -9.883 -27.454 7.135 1.00 76.44 97 ALA A O 1
ATOM 783 N N . PRO A 1 98 ? -9.702 -26.386 9.108 1.00 75.56 98 PRO A N 1
ATOM 784 C CA . PRO A 1 98 ? -10.715 -27.205 9.755 1.00 75.56 98 PRO A CA 1
ATOM 785 C C . PRO A 1 98 ? -12.094 -26.979 9.121 1.00 75.56 98 PRO A C 1
ATOM 787 O O . PRO A 1 98 ? -12.478 -25.850 8.802 1.00 75.56 98 PRO A O 1
ATOM 790 N N . SER A 1 99 ? -12.883 -28.054 9.008 1.00 72.81 99 SER A N 1
ATOM 791 C CA . SER A 1 99 ? -14.250 -28.010 8.457 1.00 72.81 99 SER A CA 1
ATOM 792 C C . SER A 1 99 ? -15.202 -27.098 9.249 1.00 72.81 99 SER A C 1
ATOM 794 O O . SER A 1 99 ? -16.284 -26.772 8.763 1.00 72.81 99 SER A O 1
ATOM 796 N N . THR A 1 100 ? -14.824 -26.695 10.465 1.00 74.44 100 THR A N 1
ATOM 797 C CA . THR A 1 100 ? -15.580 -25.778 11.328 1.00 74.44 100 THR A CA 1
ATOM 798 C C . THR A 1 100 ? -15.320 -24.298 11.024 1.00 74.44 100 THR A C 1
ATOM 800 O O . THR A 1 100 ? -16.120 -23.462 11.447 1.00 74.44 100 THR A O 1
ATOM 803 N N . ARG A 1 101 ? -14.251 -23.948 10.283 1.00 75.56 101 ARG A N 1
ATOM 804 C CA . ARG A 1 101 ? -13.938 -22.553 9.913 1.00 75.56 101 ARG A CA 1
ATOM 805 C C . ARG A 1 101 ? -14.996 -22.047 8.930 1.00 75.56 101 ARG A C 1
ATOM 807 O O . ARG A 1 101 ? -15.144 -22.581 7.833 1.00 75.56 101 ARG A O 1
ATOM 814 N N . LYS A 1 102 ? -15.759 -21.028 9.325 1.00 72.69 102 LYS A N 1
ATOM 815 C CA . LYS A 1 102 ? -16.762 -20.381 8.466 1.00 72.69 102 LYS A CA 1
ATOM 816 C C . LYS A 1 102 ? -16.153 -19.159 7.772 1.00 72.69 102 LYS A C 1
ATOM 818 O O . LYS A 1 102 ? -15.255 -18.541 8.343 1.00 72.69 102 LYS A O 1
ATOM 823 N N . PRO A 1 103 ? -16.621 -18.800 6.563 1.00 67.06 103 PRO A N 1
ATOM 824 C CA . PRO A 1 103 ? -16.244 -17.532 5.957 1.00 67.06 103 PRO A CA 1
ATOM 825 C C . PRO A 1 103 ? -16.697 -16.368 6.843 1.00 67.06 103 PRO A C 1
ATOM 827 O O . PRO A 1 103 ? -17.827 -16.413 7.337 1.00 67.06 103 PRO A O 1
ATOM 830 N N . PRO A 1 104 ? -15.830 -15.365 7.068 1.00 68.19 104 PRO A N 1
ATOM 831 C CA . PRO A 1 104 ? -16.181 -14.204 7.872 1.00 68.19 104 PRO A CA 1
ATOM 832 C C . PRO A 1 104 ? -17.349 -13.446 7.228 1.00 68.19 104 PRO A C 1
ATOM 834 O O . PRO A 1 104 ? -17.437 -13.343 6.001 1.00 68.19 104 PRO A O 1
ATOM 837 N N . GLU A 1 105 ? -18.262 -12.936 8.058 1.00 73.31 105 GLU A N 1
ATOM 838 C CA . GLU A 1 105 ? -19.389 -12.116 7.588 1.00 73.31 105 GLU A CA 1
ATOM 839 C C . GLU A 1 105 ? -18.899 -10.784 7.009 1.00 73.31 105 GLU A C 1
ATOM 841 O O . GLU A 1 105 ? -19.392 -10.342 5.968 1.00 73.31 105 GLU A O 1
ATOM 846 N N . ASP A 1 106 ? -17.875 -10.207 7.643 1.00 81.31 106 ASP A N 1
ATOM 847 C CA . ASP A 1 106 ? -17.119 -9.067 7.143 1.00 81.31 106 ASP A CA 1
ATOM 848 C C . ASP A 1 106 ? -15.662 -9.478 6.839 1.00 81.31 106 ASP A C 1
ATOM 850 O O . ASP A 1 106 ? -14.891 -9.752 7.765 1.00 81.31 106 ASP A O 1
ATOM 854 N N . PRO A 1 107 ? -15.262 -9.499 5.552 1.00 79.25 107 PRO A N 1
ATOM 855 C CA . PRO A 1 107 ? -13.894 -9.757 5.108 1.00 79.25 107 PRO A CA 1
ATOM 856 C C . PRO A 1 107 ? -12.803 -8.907 5.769 1.00 79.25 107 PRO A C 1
ATOM 858 O O . PRO A 1 107 ? -11.646 -9.319 5.732 1.00 79.25 107 PRO A O 1
ATOM 861 N N . MET A 1 108 ? -13.141 -7.734 6.315 1.00 87.62 108 MET A N 1
ATOM 862 C CA . MET A 1 108 ? -12.197 -6.777 6.905 1.00 87.62 108 MET A CA 1
ATOM 863 C C . MET A 1 108 ? -12.244 -6.739 8.437 1.00 87.62 108 MET A C 1
ATOM 865 O O . MET A 1 108 ? -11.515 -5.953 9.036 1.00 87.62 108 MET A O 1
ATOM 869 N N . ALA A 1 109 ? -13.048 -7.588 9.089 1.00 87.50 109 ALA A N 1
ATOM 870 C CA . ALA A 1 109 ? -13.224 -7.562 10.545 1.00 87.50 109 ALA A CA 1
ATOM 871 C C . ALA A 1 109 ? -11.906 -7.697 11.330 1.00 87.50 109 ALA A C 1
ATOM 873 O O . ALA A 1 109 ? -11.761 -7.087 12.384 1.00 87.50 109 ALA A O 1
ATOM 874 N N . TYR A 1 110 ? -10.933 -8.444 10.796 1.00 88.38 110 TYR A N 1
ATOM 875 C CA . TYR A 1 110 ? -9.609 -8.622 11.407 1.00 88.38 110 TYR A CA 1
ATOM 876 C C . TYR A 1 110 ? -8.823 -7.308 11.555 1.00 88.38 110 TYR A C 1
ATOM 878 O O . TYR A 1 110 ? -7.931 -7.209 12.390 1.00 88.38 110 TYR A O 1
ATOM 886 N N . LEU A 1 111 ? -9.148 -6.273 10.770 1.00 93.38 111 LEU A N 1
ATOM 887 C CA . LEU A 1 111 ? -8.495 -4.968 10.878 1.00 93.38 111 LEU A CA 1
ATOM 888 C C . LEU A 1 111 ? -8.854 -4.231 12.176 1.00 93.38 111 LEU A C 1
ATOM 890 O O . LEU A 1 111 ? -8.150 -3.296 12.547 1.00 93.38 111 LEU A O 1
ATOM 894 N N . ALA A 1 112 ? -9.897 -4.669 12.891 1.00 92.69 112 ALA A N 1
ATOM 895 C CA . ALA A 1 112 ? -10.249 -4.135 14.204 1.00 92.69 112 ALA A CA 1
ATOM 896 C C . ALA A 1 112 ? -9.187 -4.419 15.280 1.00 92.69 112 ALA A C 1
ATOM 898 O O . ALA A 1 112 ? -9.140 -3.700 16.278 1.00 92.69 112 ALA A O 1
ATOM 899 N N . ASP A 1 113 ? -8.322 -5.413 15.060 1.00 92.06 113 ASP A N 1
ATOM 900 C CA . ASP A 1 113 ? -7.220 -5.745 15.969 1.00 92.06 113 ASP A CA 1
ATOM 901 C C . ASP A 1 113 ? -6.051 -4.746 15.861 1.00 92.06 113 ASP A C 1
ATOM 903 O O . ASP A 1 113 ? -5.156 -4.736 16.706 1.00 92.06 113 ASP A O 1
ATOM 907 N N . PHE A 1 114 ? -6.063 -3.881 14.841 1.00 94.88 114 PHE A N 1
ATOM 908 C CA . PHE A 1 114 ? -5.039 -2.871 14.602 1.00 94.88 114 PHE A CA 1
ATOM 909 C C . PHE A 1 114 ? -5.484 -1.496 15.096 1.00 94.88 114 PHE A C 1
ATOM 911 O O . PHE A 1 114 ? -6.618 -1.050 14.902 1.00 94.88 114 PHE A O 1
ATOM 918 N N . THR A 1 115 ? -4.544 -0.750 15.669 1.00 96.75 115 THR A N 1
ATOM 919 C CA . THR A 1 115 ? -4.744 0.676 15.934 1.00 96.75 115 THR A CA 1
ATOM 920 C C . THR A 1 115 ? -4.771 1.477 14.628 1.00 96.75 115 THR A C 1
ATOM 922 O O . THR A 1 115 ? -4.212 1.081 13.605 1.00 96.75 115 THR A O 1
ATOM 925 N N . ARG A 1 116 ? -5.370 2.675 14.651 1.00 97.25 116 ARG A N 1
ATOM 926 C CA . ARG A 1 116 ? -5.426 3.555 13.468 1.00 97.25 116 ARG A CA 1
ATOM 927 C C . ARG A 1 116 ? -4.039 3.935 12.937 1.00 97.25 116 ARG A C 1
ATOM 929 O O . ARG A 1 116 ? -3.874 4.059 11.727 1.00 97.25 116 ARG A O 1
ATOM 936 N N . SER A 1 117 ? -3.048 4.092 13.816 1.00 97.19 117 SER A N 1
ATOM 937 C CA . SER A 1 117 ? -1.660 4.332 13.412 1.00 97.19 117 SER A CA 1
ATOM 938 C C . SER A 1 117 ? -1.035 3.090 12.774 1.00 97.19 117 SER A C 1
ATOM 940 O O . SER A 1 117 ? -0.357 3.216 11.761 1.00 97.19 117 SER A O 1
ATOM 942 N N . GLU A 1 118 ? -1.301 1.888 13.286 1.00 96.62 118 GLU A N 1
ATOM 943 C CA . GLU A 1 118 ? -0.833 0.640 12.665 1.00 96.62 118 GLU A CA 1
ATOM 944 C C . GLU A 1 118 ? -1.468 0.388 11.294 1.00 96.62 118 GLU A C 1
ATOM 946 O O . GLU A 1 118 ? -0.788 -0.095 10.393 1.00 96.62 118 GLU A O 1
ATOM 951 N N . LEU A 1 119 ? -2.726 0.783 11.085 1.00 97.62 119 LEU A N 1
ATOM 952 C CA . LEU A 1 119 ? -3.364 0.723 9.765 1.00 97.62 119 LEU A CA 1
ATOM 953 C C . LEU A 1 119 ? -2.657 1.628 8.744 1.00 97.62 119 LEU A C 1
ATOM 955 O O . LEU A 1 119 ? -2.428 1.204 7.611 1.00 97.62 119 LEU A O 1
ATOM 959 N N . LEU A 1 120 ? -2.255 2.840 9.143 1.00 97.88 120 LEU A N 1
ATOM 960 C CA . LEU A 1 120 ? -1.442 3.725 8.296 1.00 97.88 120 LEU A CA 1
ATOM 961 C C . LEU A 1 120 ? -0.051 3.138 8.031 1.00 97.88 120 LEU A C 1
ATOM 963 O O . LEU A 1 120 ? 0.433 3.185 6.904 1.00 97.88 120 LEU A O 1
ATOM 967 N N . ARG A 1 121 ? 0.575 2.515 9.033 1.00 97.12 121 ARG A N 1
ATOM 968 C CA . ARG A 1 121 ? 1.872 1.848 8.847 1.00 97.12 121 ARG A CA 1
ATOM 969 C C . ARG A 1 121 ? 1.777 0.617 7.942 1.00 97.12 121 ARG A C 1
ATOM 971 O O . ARG A 1 121 ? 2.674 0.395 7.139 1.00 97.12 121 ARG A O 1
ATOM 978 N N . GLY A 1 122 ? 0.673 -0.126 7.985 1.00 97.00 122 GLY A N 1
ATOM 979 C CA . GLY A 1 122 ? 0.413 -1.210 7.037 1.00 97.00 122 GLY A CA 1
ATOM 980 C C . GLY A 1 122 ? 0.144 -0.725 5.610 1.00 97.00 122 GLY A C 1
ATOM 981 O O . GLY A 1 122 ? 0.532 -1.395 4.657 1.00 97.00 122 GLY A O 1
ATOM 982 N N . TYR A 1 123 ? -0.459 0.458 5.446 1.00 97.88 123 TYR A N 1
ATOM 983 C CA . TYR A 1 123 ? -0.552 1.127 4.144 1.00 97.88 123 TYR A CA 1
ATOM 984 C C . TYR A 1 123 ? 0.844 1.462 3.588 1.00 97.88 123 TYR A C 1
ATOM 986 O O . TYR A 1 123 ? 1.119 1.164 2.427 1.00 97.88 123 TYR A O 1
ATOM 994 N N . ILE A 1 124 ? 1.743 1.998 4.424 1.00 97.62 124 ILE A N 1
ATOM 995 C CA . ILE A 1 124 ? 3.145 2.259 4.046 1.00 97.62 124 ILE A CA 1
ATOM 996 C C . ILE A 1 124 ? 3.849 0.961 3.658 1.00 97.62 124 ILE A C 1
ATOM 998 O O . ILE A 1 124 ? 4.448 0.896 2.588 1.00 97.62 124 ILE A O 1
ATOM 1002 N N . GLN A 1 125 ? 3.739 -0.077 4.493 1.00 97.62 125 GLN A N 1
A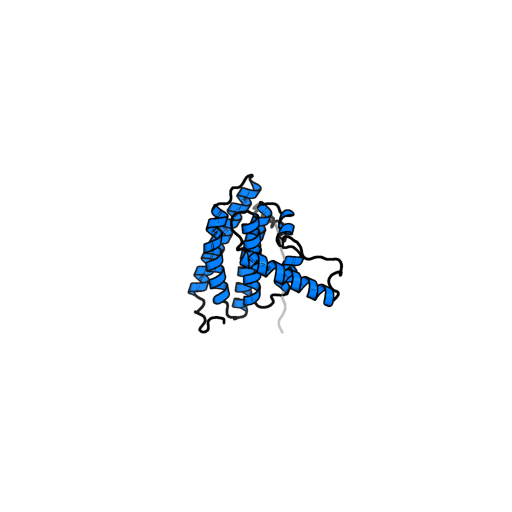TOM 1003 C CA . GLN A 1 125 ? 4.396 -1.356 4.241 1.00 97.62 125 GLN A CA 1
ATOM 1004 C C . GLN A 1 125 ? 3.980 -1.931 2.881 1.00 97.62 125 GLN A C 1
ATOM 1006 O O . GLN A 1 125 ? 4.830 -2.368 2.117 1.00 97.62 125 GLN A O 1
ATOM 1011 N N . ALA A 1 126 ? 2.694 -1.873 2.527 1.00 97.75 126 ALA A N 1
ATOM 1012 C CA . ALA A 1 126 ? 2.230 -2.332 1.220 1.00 97.75 126 ALA A CA 1
ATOM 1013 C C . ALA A 1 126 ? 2.871 -1.569 0.047 1.00 97.75 126 ALA A C 1
ATOM 1015 O O . ALA A 1 126 ? 3.222 -2.188 -0.955 1.00 97.75 126 ALA A O 1
ATOM 1016 N N . ILE A 1 127 ? 3.065 -0.252 0.168 1.00 98.06 127 ILE A N 1
ATOM 1017 C CA . ILE A 1 127 ? 3.748 0.553 -0.858 1.00 98.06 127 ILE A CA 1
ATOM 1018 C C . ILE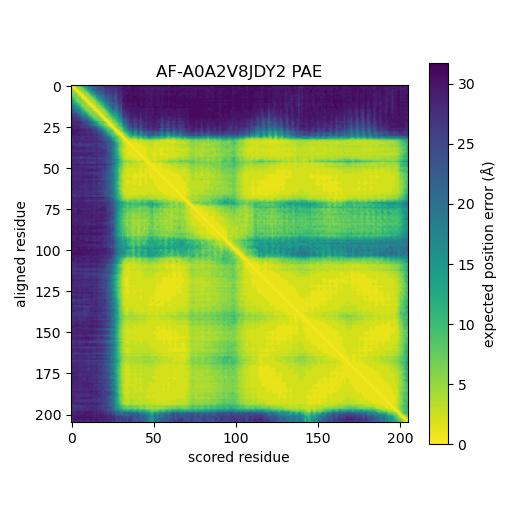 A 1 127 ? 5.225 0.162 -0.963 1.00 98.06 127 ILE A C 1
ATOM 1020 O O . ILE A 1 127 ? 5.711 -0.089 -2.066 1.00 98.06 127 ILE A O 1
ATOM 1024 N N . GLU A 1 128 ? 5.927 0.082 0.168 1.00 97.62 128 GLU A N 1
ATOM 1025 C CA . GLU A 1 128 ? 7.352 -0.270 0.212 1.00 97.62 128 GLU A CA 1
ATOM 1026 C C . GLU A 1 128 ? 7.609 -1.675 -0.347 1.00 97.62 128 GLU A C 1
ATOM 1028 O O . GLU A 1 128 ? 8.574 -1.889 -1.084 1.00 97.62 128 GLU A O 1
ATOM 1033 N N . GLU A 1 129 ? 6.721 -2.628 -0.061 1.00 97.38 129 GLU A N 1
ATOM 1034 C CA . GLU A 1 129 ? 6.797 -3.974 -0.622 1.00 97.38 129 GLU A CA 1
ATOM 1035 C C . GLU A 1 129 ? 6.581 -3.969 -2.139 1.00 97.38 129 GLU A C 1
ATOM 1037 O O . GLU A 1 129 ? 7.310 -4.649 -2.860 1.00 97.38 129 GLU A O 1
ATOM 1042 N N . VAL A 1 130 ? 5.628 -3.192 -2.668 1.00 97.81 130 VAL A N 1
ATOM 1043 C CA . VAL A 1 130 ? 5.459 -3.069 -4.128 1.00 97.81 130 VAL A CA 1
ATOM 1044 C C . VAL A 1 130 ? 6.716 -2.490 -4.769 1.00 97.81 130 VAL A C 1
ATOM 1046 O O . VAL A 1 130 ? 7.185 -3.051 -5.758 1.00 97.81 130 VAL A O 1
ATOM 1049 N N . MET A 1 131 ? 7.287 -1.424 -4.199 1.00 98.00 131 MET A N 1
ATOM 1050 C CA . MET A 1 131 ? 8.537 -0.833 -4.690 1.00 98.00 131 MET A CA 1
ATOM 1051 C C . MET A 1 131 ? 9.678 -1.851 -4.681 1.00 98.00 131 MET A C 1
ATOM 1053 O O . MET A 1 131 ? 10.303 -2.072 -5.713 1.00 98.00 131 MET A O 1
ATOM 1057 N N . THR A 1 132 ? 9.870 -2.554 -3.563 1.00 97.12 132 THR A N 1
ATOM 1058 C CA . THR A 1 132 ? 10.906 -3.589 -3.425 1.00 97.12 132 THR A CA 1
ATOM 1059 C C . THR A 1 132 ? 10.726 -4.699 -4.465 1.00 97.12 132 THR A C 1
ATOM 1061 O O . THR A 1 132 ? 11.672 -5.082 -5.147 1.00 97.12 132 THR A O 1
ATOM 1064 N N . ASN A 1 133 ? 9.495 -5.185 -4.663 1.00 96.56 133 ASN A N 1
ATOM 1065 C CA . ASN A 1 133 ? 9.215 -6.223 -5.656 1.00 96.56 133 ASN A CA 1
ATOM 1066 C C . ASN A 1 133 ? 9.422 -5.727 -7.104 1.00 96.56 133 ASN A C 1
ATOM 1068 O O . ASN A 1 133 ? 9.808 -6.521 -7.969 1.00 96.56 133 ASN A O 1
ATOM 1072 N N . ILE A 1 134 ? 9.155 -4.446 -7.388 1.00 97.00 134 ILE A N 1
ATOM 1073 C CA . ILE A 1 134 ? 9.444 -3.819 -8.685 1.00 97.00 134 ILE A CA 1
ATOM 1074 C C . ILE A 1 134 ? 10.956 -3.736 -8.903 1.00 97.00 134 ILE A C 1
ATOM 1076 O O . ILE A 1 134 ? 11.428 -4.176 -9.952 1.00 97.00 134 ILE A O 1
ATOM 1080 N N . ASP A 1 135 ? 11.710 -3.250 -7.920 1.00 95.69 135 ASP A N 1
ATOM 1081 C CA . ASP A 1 135 ? 13.169 -3.133 -7.994 1.00 95.69 135 ASP A CA 1
ATOM 1082 C C . ASP A 1 135 ? 13.827 -4.505 -8.198 1.00 95.69 135 ASP A C 1
ATOM 1084 O O . ASP A 1 135 ? 14.662 -4.677 -9.092 1.00 95.69 135 ASP A O 1
ATOM 1088 N N . ASP A 1 136 ? 13.375 -5.526 -7.465 1.00 96.00 136 ASP A N 1
ATOM 1089 C CA . ASP A 1 136 ? 13.842 -6.909 -7.606 1.00 96.00 136 ASP A CA 1
ATOM 1090 C C . ASP A 1 136 ? 13.528 -7.504 -8.986 1.00 96.00 136 ASP A C 1
ATOM 1092 O O . ASP A 1 136 ? 14.299 -8.295 -9.544 1.00 96.00 136 ASP A O 1
ATOM 1096 N N . ALA A 1 137 ? 12.360 -7.195 -9.550 1.00 95.25 137 ALA A N 1
ATOM 1097 C CA . ALA A 1 137 ? 11.995 -7.643 -10.889 1.00 95.25 137 ALA A CA 1
ATOM 1098 C C . ALA A 1 137 ? 12.814 -6.917 -11.963 1.00 95.25 137 ALA A C 1
ATOM 1100 O O . ALA A 1 137 ? 13.317 -7.558 -12.890 1.00 95.25 137 ALA A O 1
ATOM 1101 N N . TYR A 1 138 ? 13.012 -5.610 -11.803 1.00 93.81 138 TYR A N 1
ATOM 1102 C CA . TYR A 1 138 ? 13.819 -4.798 -12.704 1.00 93.81 138 TYR A CA 1
ATOM 1103 C C . TYR A 1 138 ? 15.288 -5.237 -12.698 1.00 93.81 138 TYR A C 1
ATOM 1105 O O . TYR A 1 138 ? 15.875 -5.440 -13.761 1.00 93.81 138 TYR A O 1
ATOM 1113 N N . GLY A 1 139 ? 15.864 -5.506 -11.520 1.00 93.69 139 GLY A N 1
ATOM 1114 C CA . GLY A 1 139 ? 17.214 -6.061 -11.379 1.00 93.69 139 GLY A CA 1
ATOM 1115 C C . GLY A 1 139 ? 17.380 -7.424 -12.063 1.00 93.69 139 GLY A C 1
ATOM 1116 O O . GLY A 1 139 ? 18.443 -7.738 -12.602 1.00 93.69 139 GLY A O 1
ATOM 1117 N N . ARG A 1 140 ? 16.298 -8.210 -12.138 1.00 94.62 140 ARG A N 1
ATOM 1118 C CA . ARG A 1 140 ? 16.220 -9.471 -12.898 1.00 94.62 140 ARG A CA 1
ATOM 1119 C C . ARG A 1 140 ? 15.884 -9.287 -14.382 1.00 94.62 140 ARG A C 1
ATOM 1121 O O . ARG A 1 140 ? 15.691 -10.281 -15.079 1.00 94.62 140 ARG A O 1
ATOM 1128 N N . LYS A 1 141 ? 15.859 -8.047 -14.881 1.00 92.12 141 LYS A N 1
ATOM 1129 C CA . LYS A 1 141 ? 15.542 -7.676 -16.272 1.00 92.12 141 LYS A CA 1
ATOM 1130 C C . LYS A 1 141 ? 14.141 -8.110 -16.717 1.00 92.12 141 LYS A C 1
ATOM 1132 O O . LYS A 1 141 ? 13.927 -8.401 -17.893 1.00 92.12 141 LYS A O 1
ATOM 1137 N N . LEU A 1 142 ? 13.201 -8.188 -15.778 1.00 91.00 142 LEU A N 1
ATOM 1138 C CA . LEU A 1 142 ? 11.795 -8.434 -16.079 1.00 91.00 142 LEU A CA 1
ATOM 1139 C C . LEU A 1 142 ? 11.102 -7.126 -16.471 1.00 91.00 142 LEU A C 1
ATOM 1141 O O . LEU A 1 142 ? 11.548 -6.034 -16.118 1.00 91.00 142 LEU A O 1
ATOM 1145 N N . ASP A 1 143 ? 9.992 -7.246 -17.193 1.00 90.94 143 ASP A N 1
ATOM 1146 C CA . ASP A 1 143 ? 9.135 -6.106 -17.498 1.00 90.94 143 ASP A CA 1
ATOM 1147 C C . ASP A 1 143 ? 8.397 -5.631 -16.236 1.00 90.94 143 ASP A C 1
ATOM 1149 O O . ASP A 1 143 ? 7.659 -6.387 -15.598 1.00 90.94 143 ASP A O 1
ATOM 1153 N N . VAL A 1 144 ? 8.605 -4.361 -15.893 1.00 94.88 144 VAL A N 1
ATOM 1154 C CA . VAL A 1 144 ? 8.039 -3.696 -14.712 1.00 94.88 144 VAL A CA 1
ATOM 1155 C C . VAL A 1 144 ? 7.186 -2.482 -15.066 1.00 94.88 144 VAL A C 1
ATOM 1157 O O . VAL A 1 144 ? 6.711 -1.785 -14.170 1.00 94.88 144 VAL A O 1
ATOM 1160 N N . ARG A 1 145 ? 6.955 -2.216 -16.360 1.00 94.44 145 ARG A N 1
ATOM 1161 C CA . ARG A 1 145 ? 6.255 -1.001 -16.791 1.00 94.44 145 ARG A CA 1
ATOM 1162 C C . ARG A 1 145 ? 4.837 -0.933 -16.233 1.00 94.44 145 ARG A C 1
ATOM 1164 O O . ARG A 1 145 ? 4.462 0.091 -15.676 1.00 94.44 145 ARG A O 1
ATOM 1171 N N . ASN A 1 146 ? 4.065 -2.013 -16.365 1.00 93.69 146 ASN A N 1
ATOM 1172 C CA . ASN A 1 146 ? 2.672 -2.013 -15.909 1.00 93.69 146 ASN A CA 1
ATOM 1173 C C . ASN A 1 146 ? 2.573 -1.874 -14.372 1.00 93.69 146 ASN A C 1
ATOM 1175 O O . ASN A 1 146 ? 1.850 -0.990 -13.929 1.00 93.69 146 ASN A O 1
ATOM 1179 N N . PRO A 1 147 ? 3.330 -2.636 -13.550 1.00 95.31 147 PRO A N 1
ATOM 1180 C CA . PRO A 1 147 ? 3.359 -2.420 -12.099 1.00 95.31 147 PRO A CA 1
ATOM 1181 C C . PRO A 1 147 ? 3.740 -0.995 -11.670 1.00 95.31 147 PRO A C 1
ATOM 1183 O O . PRO A 1 147 ? 3.175 -0.490 -10.705 1.00 95.31 147 PRO A O 1
ATOM 1186 N N . LEU A 1 148 ? 4.663 -0.335 -12.382 1.00 97.12 148 LEU A N 1
ATOM 1187 C CA . LEU A 1 148 ? 5.011 1.068 -12.126 1.00 97.12 148 LEU A CA 1
ATOM 1188 C C . LEU A 1 148 ? 3.851 2.021 -12.446 1.00 97.12 148 LEU A C 1
ATOM 1190 O O . LEU A 1 148 ? 3.579 2.932 -11.670 1.00 97.12 148 LEU A O 1
ATOM 1194 N N . GLU A 1 149 ? 3.158 1.826 -13.571 1.00 96.69 149 GLU A N 1
ATOM 1195 C CA . GLU A 1 149 ? 1.980 2.633 -13.925 1.00 96.69 149 GLU A CA 1
ATOM 1196 C C . GLU A 1 149 ? 0.838 2.432 -12.919 1.00 96.69 149 GLU A C 1
ATOM 1198 O O . GLU A 1 149 ? 0.198 3.403 -12.505 1.00 96.69 149 GLU A O 1
ATOM 1203 N N . ASP A 1 150 ? 0.621 1.190 -12.481 1.00 97.12 150 ASP A N 1
ATOM 1204 C CA . ASP A 1 150 ? -0.373 0.858 -11.462 1.00 97.12 150 ASP A CA 1
ATOM 1205 C C . ASP A 1 150 ? -0.015 1.501 -10.111 1.00 97.12 150 ASP A C 1
ATOM 1207 O O . ASP A 1 150 ? -0.889 2.090 -9.474 1.00 97.12 150 ASP A O 1
ATOM 1211 N N . LEU A 1 151 ? 1.262 1.473 -9.702 1.00 98.25 151 LEU A N 1
ATOM 1212 C CA . LEU A 1 151 ? 1.740 2.143 -8.488 1.00 98.25 151 LEU A CA 1
ATOM 1213 C C . LEU A 1 151 ? 1.584 3.670 -8.576 1.00 98.25 151 LEU A C 1
ATOM 1215 O O . LEU A 1 151 ? 1.119 4.290 -7.620 1.00 98.25 151 LEU A O 1
ATOM 1219 N N . GLU A 1 152 ? 1.920 4.290 -9.715 1.00 98.31 152 GLU A N 1
ATOM 1220 C CA . GLU A 1 152 ? 1.749 5.739 -9.906 1.00 98.31 152 GLU A CA 1
ATOM 1221 C C . GLU A 1 152 ? 0.278 6.135 -9.757 1.00 98.31 152 GLU A C 1
ATOM 1223 O O . GLU A 1 152 ? -0.052 7.102 -9.062 1.00 98.31 152 GLU A O 1
ATOM 1228 N N . LYS A 1 153 ? -0.612 5.380 -10.410 1.00 98.25 153 LYS A N 1
ATOM 1229 C CA . LYS A 1 153 ? -2.053 5.603 -10.337 1.00 98.25 153 LYS A CA 1
ATOM 1230 C C . LYS A 1 153 ? -2.550 5.438 -8.903 1.00 98.25 153 LYS A C 1
ATOM 1232 O O . LYS A 1 153 ? -3.217 6.338 -8.398 1.00 98.25 153 LYS A O 1
ATOM 1237 N N . PHE A 1 154 ? -2.183 4.333 -8.257 1.00 98.19 154 PHE A N 1
ATOM 1238 C CA . PHE A 1 154 ? -2.561 4.026 -6.884 1.00 98.19 154 PHE A CA 1
ATOM 1239 C C . PHE A 1 154 ? -2.191 5.172 -5.934 1.00 98.19 154 PHE A C 1
ATOM 1241 O O . PHE A 1 154 ? -3.062 5.732 -5.276 1.00 98.19 154 PHE A O 1
ATOM 1248 N N . LEU A 1 155 ? -0.927 5.608 -5.945 1.00 98.44 155 LEU A N 1
ATOM 1249 C CA . LEU A 1 155 ? -0.444 6.687 -5.078 1.00 98.44 155 LEU A CA 1
ATOM 1250 C C . LEU A 1 155 ? -1.170 8.015 -5.333 1.00 98.44 155 LEU A C 1
ATOM 1252 O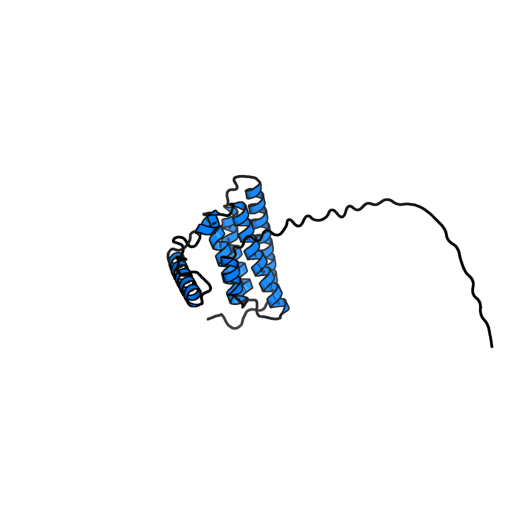 O . LEU A 1 155 ? -1.511 8.727 -4.390 1.00 98.44 155 LEU A O 1
ATOM 1256 N N . ARG A 1 156 ? -1.451 8.355 -6.597 1.00 98.12 156 ARG A N 1
ATOM 1257 C CA . ARG A 1 156 ? -2.216 9.568 -6.941 1.00 98.12 156 ARG A CA 1
ATOM 1258 C C . ARG A 1 156 ? -3.647 9.536 -6.412 1.00 98.12 156 ARG A C 1
ATOM 1260 O O . ARG A 1 156 ? -4.186 10.594 -6.094 1.00 98.12 156 ARG A O 1
ATOM 1267 N N . GLU A 1 157 ? -4.254 8.357 -6.349 1.00 97.62 157 GLU A N 1
ATOM 1268 C CA . GLU A 1 157 ? -5.620 8.169 -5.863 1.00 97.62 157 GLU A CA 1
ATOM 1269 C C . GLU A 1 157 ? -5.679 8.139 -4.330 1.00 97.62 157 GLU A C 1
ATOM 1271 O O . GLU A 1 157 ? -6.582 8.742 -3.748 1.00 97.62 157 GLU A O 1
ATOM 1276 N N . THR A 1 158 ? -4.710 7.508 -3.661 1.00 97.75 158 THR A N 1
ATOM 1277 C CA . THR A 1 158 ? -4.748 7.294 -2.206 1.00 97.75 158 THR A CA 1
ATOM 1278 C C . THR A 1 158 ? -4.108 8.404 -1.383 1.00 97.75 158 THR A C 1
ATOM 1280 O O . THR A 1 158 ? -4.584 8.676 -0.280 1.00 97.75 158 THR A O 1
ATOM 1283 N N . MET A 1 159 ? -3.078 9.095 -1.884 1.00 97.31 159 MET A N 1
ATOM 1284 C CA . MET A 1 159 ? -2.417 10.177 -1.137 1.00 97.31 159 MET A CA 1
ATOM 1285 C C . MET A 1 159 ? -3.389 11.269 -0.653 1.00 97.31 159 MET A C 1
ATOM 1287 O O . MET A 1 159 ? -3.352 11.597 0.534 1.00 97.31 159 MET A O 1
ATOM 1291 N N . PRO A 1 160 ? -4.313 11.794 -1.487 1.00 97.94 160 PRO A N 1
ATOM 1292 C CA . PRO A 1 160 ? -5.285 12.791 -1.031 1.00 97.94 160 PRO A CA 1
ATOM 1293 C C . PRO A 1 160 ? -6.280 12.254 0.008 1.00 97.94 160 PRO A C 1
ATOM 1295 O O . PRO A 1 160 ? -6.979 13.034 0.654 1.00 97.94 160 PRO A O 1
ATOM 1298 N N . LEU A 1 161 ? -6.412 10.930 0.140 1.00 97.44 161 LEU A N 1
ATOM 1299 C CA . LEU A 1 161 ? -7.251 10.299 1.160 1.00 97.44 161 LEU A CA 1
ATOM 1300 C C . LEU A 1 161 ? -6.515 10.255 2.498 1.00 97.44 161 LEU A C 1
ATOM 1302 O O . LEU A 1 161 ? -7.099 10.613 3.518 1.00 97.44 161 LEU A O 1
ATOM 1306 N N . VAL A 1 162 ? -5.230 9.888 2.483 1.00 97.06 162 VAL A N 1
ATOM 1307 C CA . VAL A 1 162 ? -4.365 9.915 3.673 1.00 97.06 162 VAL A CA 1
ATOM 1308 C C . VAL A 1 162 ? -4.249 11.337 4.224 1.00 97.06 162 VAL A C 1
ATOM 1310 O O . VAL A 1 162 ? -4.353 11.523 5.429 1.00 97.06 162 VAL A O 1
ATOM 1313 N N . GLU A 1 163 ? -4.158 12.354 3.363 1.00 96.88 163 GLU A N 1
ATOM 1314 C CA . GLU A 1 163 ? -4.130 13.768 3.773 1.00 96.88 163 GLU A CA 1
ATOM 1315 C C . GLU A 1 163 ? -5.389 14.207 4.549 1.00 96.88 163 GLU A C 1
ATOM 1317 O O . GLU A 1 163 ? -5.323 15.078 5.413 1.00 96.88 163 GLU A O 1
ATOM 1322 N N . LY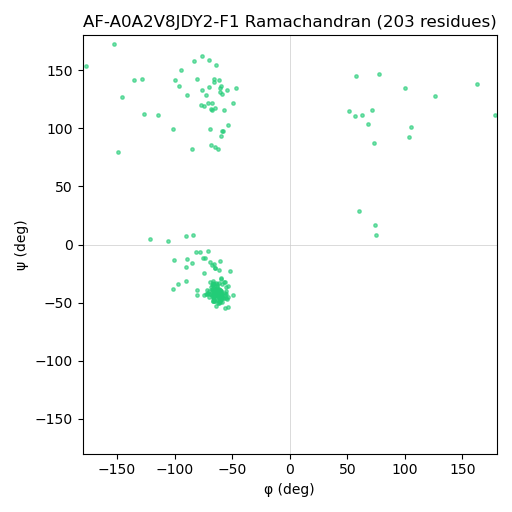S A 1 164 ? -6.544 13.581 4.285 1.00 96.69 164 LYS A N 1
ATOM 1323 C CA . LYS A 1 164 ? -7.808 13.861 4.992 1.00 96.69 164 LYS A CA 1
ATOM 1324 C C . LYS A 1 164 ? -7.915 13.156 6.342 1.00 96.69 164 LYS A C 1
ATOM 1326 O O . LYS A 1 164 ? -8.892 13.376 7.063 1.00 96.69 164 LYS A O 1
ATOM 1331 N N . PHE A 1 165 ? -6.964 12.288 6.679 1.00 97.06 165 PHE A N 1
ATOM 1332 C CA . PHE A 1 165 ? -6.956 11.605 7.959 1.00 97.06 165 PHE A CA 1
ATOM 1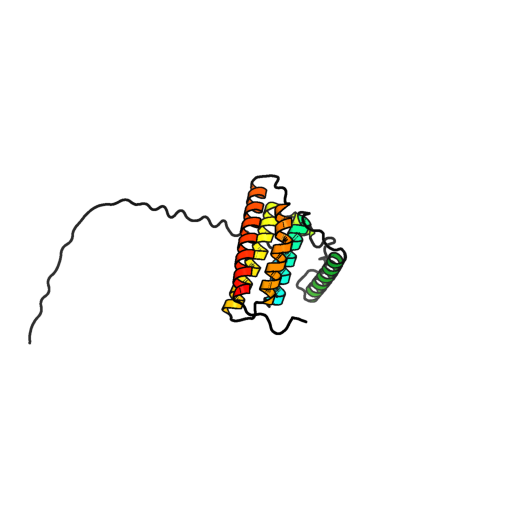333 C C . PHE A 1 165 ? -6.861 12.620 9.104 1.00 97.06 165 PHE A C 1
ATOM 1335 O O . PHE A 1 165 ? -6.033 13.523 9.096 1.00 97.06 165 PHE A O 1
ATOM 1342 N N . GLN A 1 166 ? -7.735 12.478 10.102 1.00 96.81 166 GLN A N 1
ATOM 1343 C CA . GLN A 1 166 ? -7.753 13.345 11.278 1.00 96.81 166 GLN A CA 1
ATOM 1344 C C . GLN A 1 166 ? -7.081 12.622 12.456 1.00 96.81 166 GLN A C 1
ATOM 1346 O O . GLN A 1 166 ? -7.723 11.759 13.080 1.00 96.81 166 GLN A O 1
ATOM 1351 N N . PRO A 1 167 ? -5.802 12.921 12.758 1.00 97.06 167 PRO A N 1
ATOM 1352 C CA . PRO A 1 167 ? -5.098 12.303 13.871 1.00 97.06 167 PRO A CA 1
ATOM 1353 C C . PRO A 1 167 ? -5.653 12.809 15.207 1.00 97.06 167 PRO A C 1
ATOM 1355 O O . PRO A 1 167 ? -5.880 14.005 15.395 1.00 97.06 167 PRO A O 1
ATOM 1358 N N . LYS A 1 168 ? -5.860 11.890 16.150 1.00 97.25 168 LYS A N 1
ATOM 1359 C CA . LYS A 1 168 ? -6.402 12.157 17.495 1.00 97.25 168 LYS A CA 1
ATOM 1360 C C . LYS A 1 168 ? -5.331 12.208 18.581 1.00 97.25 168 LYS A C 1
ATOM 1362 O O . LYS A 1 168 ? -5.619 12.612 19.702 1.00 97.25 168 LYS A O 1
ATOM 1367 N N . ASN A 1 169 ? -4.122 11.757 18.272 1.00 97.19 169 ASN A N 1
ATOM 1368 C CA . ASN A 1 169 ? -2.981 11.723 19.180 1.00 97.19 169 ASN A CA 1
ATOM 1369 C C . ASN A 1 169 ? -1.672 11.809 18.379 1.00 97.19 169 ASN A C 1
ATOM 1371 O O . ASN A 1 169 ? -1.681 11.729 17.147 1.00 97.19 169 ASN A O 1
ATOM 1375 N N . ASP A 1 170 ? -0.550 11.951 19.079 1.00 97.62 170 ASP A N 1
ATOM 1376 C CA . ASP A 1 170 ? 0.764 12.127 18.451 1.00 97.62 170 ASP A CA 1
ATOM 1377 C C . ASP A 1 170 ? 1.228 10.888 17.677 1.00 97.62 170 ASP A C 1
ATOM 1379 O O . ASP A 1 170 ? 1.883 11.018 16.648 1.00 97.62 170 ASP A O 1
ATOM 1383 N N . SER A 1 171 ? 0.843 9.685 18.117 1.00 95.62 171 SER A N 1
ATOM 1384 C CA . SER A 1 171 ? 1.173 8.437 17.412 1.00 95.62 171 SER A CA 1
ATOM 1385 C C . SER A 1 171 ? 0.502 8.371 16.039 1.00 95.62 171 SER A C 1
ATOM 1387 O O . SER A 1 171 ? 1.136 8.008 15.051 1.00 95.62 171 SER A O 1
ATOM 1389 N N . GLU A 1 172 ? -0.774 8.749 15.970 1.00 97.56 172 GLU A N 1
ATOM 1390 C CA . GLU A 1 172 ? -1.528 8.849 14.724 1.00 97.56 172 GLU A CA 1
ATOM 1391 C C . GLU A 1 172 ? -1.008 9.974 13.826 1.00 97.56 172 GLU A C 1
ATOM 1393 O O . GLU A 1 172 ? -0.945 9.787 12.614 1.00 97.56 172 GLU A O 1
ATOM 1398 N N . ARG A 1 173 ? -0.613 11.117 14.404 1.00 98.06 173 ARG A N 1
ATOM 1399 C CA . ARG A 1 173 ? -0.009 12.226 13.653 1.00 98.06 173 ARG A CA 1
ATOM 1400 C C . ARG A 1 173 ? 1.310 11.799 13.016 1.00 98.06 173 ARG A C 1
ATOM 1402 O O . ARG A 1 173 ? 1.447 11.916 11.809 1.00 98.06 173 ARG A O 1
ATOM 1409 N N . ALA A 1 174 ? 2.210 11.207 13.798 1.00 97.62 174 ALA A N 1
ATOM 1410 C CA . ALA A 1 174 ? 3.478 10.694 13.292 1.00 97.62 174 ALA A CA 1
ATOM 1411 C C . ALA A 1 174 ? 3.272 9.626 12.206 1.00 97.62 174 ALA A C 1
ATOM 1413 O O . ALA A 1 174 ? 3.933 9.663 11.179 1.00 97.62 174 ALA A O 1
ATOM 1414 N N . ALA A 1 175 ? 2.322 8.700 12.387 1.00 97.00 175 ALA A N 1
ATOM 1415 C CA . ALA A 1 175 ? 2.026 7.688 11.371 1.00 97.00 175 ALA A CA 1
ATOM 1416 C C . ALA A 1 175 ? 1.433 8.282 10.078 1.00 97.00 175 ALA A C 1
ATOM 1418 O O . ALA A 1 175 ? 1.686 7.756 8.998 1.00 97.00 175 ALA A O 1
ATOM 1419 N N . MET A 1 176 ? 0.642 9.355 10.177 1.00 97.81 176 MET A N 1
ATOM 1420 C CA . MET A 1 176 ? 0.119 10.083 9.018 1.00 97.81 176 MET A CA 1
ATOM 1421 C C . MET A 1 176 ? 1.229 10.841 8.285 1.00 97.81 176 MET A C 1
ATOM 1423 O O . MET A 1 176 ? 1.288 10.766 7.059 1.00 97.81 176 MET A O 1
ATOM 1427 N N . ASP A 1 177 ? 2.103 11.531 9.020 1.00 97.94 177 ASP A N 1
ATOM 1428 C CA . ASP A 1 177 ? 3.246 12.253 8.454 1.00 97.94 177 ASP A CA 1
ATOM 1429 C C . ASP A 1 177 ? 4.193 11.270 7.742 1.00 97.94 177 ASP A C 1
ATOM 1431 O O . ASP A 1 177 ? 4.470 11.444 6.554 1.00 97.94 177 ASP A O 1
ATOM 1435 N N . ASP A 1 178 ? 4.549 10.158 8.404 1.00 97.50 178 ASP A N 1
ATOM 1436 C CA . ASP A 1 178 ? 5.316 9.049 7.817 1.00 97.50 178 ASP A CA 1
ATOM 1437 C C . ASP A 1 178 ? 4.649 8.540 6.523 1.00 97.50 178 ASP A C 1
ATOM 1439 O O . ASP A 1 178 ? 5.315 8.330 5.507 1.00 97.50 178 ASP A O 1
ATOM 1443 N N . ALA A 1 179 ? 3.323 8.348 6.535 1.00 97.81 179 ALA A N 1
ATOM 1444 C CA . ALA A 1 179 ? 2.585 7.836 5.383 1.00 97.81 179 ALA A CA 1
ATOM 1445 C C . ALA A 1 179 ? 2.585 8.805 4.201 1.00 97.81 179 ALA A C 1
ATOM 1447 O O . ALA A 1 179 ? 2.727 8.376 3.053 1.00 97.81 179 ALA A O 1
ATOM 1448 N N . MET A 1 180 ? 2.444 10.102 4.467 1.00 98.31 180 MET A N 1
ATOM 1449 C CA . MET A 1 180 ? 2.484 11.134 3.436 1.00 98.31 180 MET A CA 1
ATOM 1450 C C . MET A 1 180 ? 3.881 11.287 2.847 1.00 98.31 180 MET A C 1
ATOM 1452 O O . MET A 1 180 ? 4.007 11.397 1.626 1.00 98.31 180 MET A O 1
ATOM 1456 N N . ASP A 1 181 ? 4.919 11.270 3.680 1.00 98.25 181 ASP A N 1
ATOM 1457 C CA . ASP A 1 181 ? 6.300 11.391 3.222 1.00 98.25 181 ASP A CA 1
ATOM 1458 C C . ASP A 1 181 ? 6.702 10.180 2.380 1.00 98.25 181 ASP A C 1
ATOM 1460 O O . ASP A 1 181 ? 7.178 10.347 1.254 1.00 98.25 181 ASP A O 1
ATOM 1464 N N . LYS A 1 182 ? 6.391 8.965 2.846 1.00 98.12 182 LYS A N 1
ATOM 1465 C CA . LYS A 1 182 ? 6.669 7.737 2.093 1.00 98.12 182 LYS A CA 1
ATOM 1466 C C . LYS A 1 182 ? 5.887 7.643 0.792 1.00 98.12 182 LYS A C 1
ATOM 1468 O O . LYS A 1 182 ? 6.451 7.258 -0.228 1.00 98.12 182 LYS A O 1
ATOM 1473 N N . ALA A 1 183 ? 4.617 8.042 0.778 1.00 98.12 183 ALA A N 1
ATOM 1474 C CA . ALA A 1 183 ? 3.832 8.035 -0.453 1.00 98.12 183 ALA A CA 1
ATOM 1475 C C . ALA A 1 183 ? 4.327 9.082 -1.473 1.00 98.12 183 ALA A C 1
ATOM 1477 O O . ALA A 1 183 ? 4.346 8.803 -2.673 1.00 98.12 183 ALA A O 1
ATOM 1478 N N . LYS A 1 184 ? 4.776 10.265 -1.020 1.00 98.56 184 LYS A N 1
ATOM 1479 C CA . LYS A 1 184 ? 5.399 11.284 -1.889 1.00 98.56 184 LYS A CA 1
ATOM 1480 C C . LYS A 1 184 ? 6.727 10.801 -2.466 1.00 98.56 184 LYS A C 1
ATOM 1482 O O . LYS A 1 184 ? 6.946 10.966 -3.666 1.00 98.56 184 LYS A O 1
ATOM 1487 N N . GLU A 1 185 ? 7.580 10.218 -1.624 1.00 98.31 185 GLU A N 1
ATOM 1488 C CA . GLU A 1 185 ? 8.856 9.616 -2.023 1.00 98.31 185 GLU A CA 1
ATOM 1489 C C . GLU A 1 185 ? 8.610 8.549 -3.097 1.00 98.31 185 GLU A C 1
ATOM 1491 O O . GLU A 1 185 ? 9.097 8.681 -4.220 1.00 98.31 185 GLU A O 1
ATOM 1496 N N . ALA A 1 186 ? 7.731 7.584 -2.807 1.00 98.06 186 ALA A N 1
ATOM 1497 C CA . ALA A 1 186 ? 7.343 6.527 -3.733 1.00 98.06 186 ALA A CA 1
ATOM 1498 C C . ALA A 1 186 ? 6.811 7.076 -5.064 1.00 98.06 186 ALA A C 1
ATOM 1500 O O . ALA A 1 186 ? 7.184 6.586 -6.131 1.00 98.06 186 ALA A O 1
ATOM 1501 N N . LEU A 1 187 ? 5.972 8.118 -5.035 1.00 98.38 187 LEU A N 1
ATOM 1502 C CA . LEU A 1 187 ? 5.410 8.715 -6.248 1.00 98.38 187 LEU A CA 1
ATOM 1503 C C . LEU A 1 187 ? 6.485 9.417 -7.087 1.00 98.38 187 LEU A C 1
ATOM 1505 O O . LEU A 1 187 ? 6.435 9.339 -8.316 1.00 98.38 187 LEU A O 1
ATOM 1509 N N . SER A 1 188 ? 7.440 10.103 -6.450 1.00 98.25 188 SER A N 1
ATOM 1510 C CA . SER A 1 188 ? 8.569 10.724 -7.153 1.00 98.25 188 SER A CA 1
ATOM 1511 C C . SER A 1 188 ? 9.434 9.661 -7.820 1.00 98.25 188 SER A C 1
ATOM 1513 O O . SER A 1 188 ? 9.611 9.698 -9.038 1.00 98.25 188 SER A O 1
ATOM 1515 N N . SER A 1 189 ? 9.874 8.657 -7.057 1.00 97.38 189 SER A N 1
ATOM 1516 C CA . SER A 1 189 ? 10.703 7.560 -7.566 1.00 97.38 189 SER A CA 1
ATOM 1517 C C . SER A 1 189 ? 10.007 6.786 -8.686 1.00 97.38 189 SER A C 1
ATOM 1519 O O . SER A 1 189 ? 10.622 6.476 -9.703 1.00 97.38 189 SER A O 1
ATOM 1521 N N . THR A 1 190 ? 8.699 6.542 -8.561 1.00 97.81 190 THR A N 1
ATOM 1522 C CA . THR A 1 190 ? 7.905 5.875 -9.605 1.00 97.81 190 THR A CA 1
ATOM 1523 C C . THR A 1 190 ? 7.874 6.696 -10.896 1.00 97.81 190 THR A C 1
ATOM 1525 O O . THR A 1 190 ? 8.053 6.145 -11.981 1.00 97.81 190 THR A O 1
ATOM 1528 N N . LYS A 1 191 ? 7.695 8.021 -10.814 1.00 97.81 191 LYS A N 1
ATOM 1529 C CA . LYS A 1 191 ? 7.714 8.904 -11.995 1.00 97.81 191 LYS A CA 1
ATOM 1530 C C . LYS A 1 191 ? 9.077 8.944 -12.672 1.00 97.81 191 LYS A C 1
ATOM 1532 O O . LYS A 1 191 ? 9.141 8.912 -13.899 1.00 97.81 191 LYS A O 1
ATOM 1537 N N . GLU A 1 192 ? 10.146 9.010 -11.886 1.00 97.00 192 GLU A N 1
ATOM 1538 C CA . GLU A 1 192 ? 11.517 8.949 -12.394 1.00 97.00 192 GLU A CA 1
ATOM 1539 C C . GLU A 1 192 ? 11.765 7.621 -13.119 1.00 97.00 192 GLU A C 1
ATOM 1541 O O . GLU A 1 192 ? 12.199 7.619 -14.273 1.00 97.00 192 GLU A O 1
ATOM 1546 N N . ALA A 1 193 ? 11.379 6.497 -12.505 1.00 95.62 193 ALA A N 1
ATOM 1547 C CA . ALA A 1 193 ? 11.480 5.172 -13.110 1.00 95.62 193 ALA A CA 1
ATOM 1548 C C . ALA A 1 193 ? 10.673 5.066 -14.415 1.00 95.62 193 ALA A C 1
ATOM 1550 O O . ALA A 1 193 ? 11.181 4.570 -15.420 1.00 95.62 193 ALA A O 1
ATOM 1551 N N . LEU A 1 194 ? 9.448 5.599 -14.457 1.00 96.06 194 LEU A N 1
ATOM 1552 C CA . LEU A 1 194 ? 8.622 5.648 -15.670 1.00 96.06 194 LEU A CA 1
ATOM 1553 C C . LEU A 1 194 ? 9.222 6.524 -16.785 1.00 96.06 194 LEU A C 1
ATOM 1555 O O . LEU A 1 194 ? 8.836 6.361 -17.945 1.00 96.06 194 LEU A O 1
ATOM 1559 N N . GLY A 1 195 ? 10.138 7.441 -16.468 1.00 93.69 195 GLY A N 1
ATOM 1560 C CA . GLY A 1 195 ? 10.901 8.205 -17.458 1.00 93.69 195 GLY A CA 1
ATOM 1561 C C . GLY A 1 195 ? 11.999 7.386 -18.145 1.00 93.69 195 GLY A C 1
ATOM 1562 O O . GLY A 1 195 ? 12.373 7.694 -19.275 1.00 93.69 195 GLY A O 1
ATOM 1563 N N . VAL A 1 196 ? 12.487 6.332 -17.484 1.00 92.44 196 VAL A N 1
ATOM 1564 C CA . VAL A 1 196 ? 13.582 5.474 -17.966 1.00 92.44 196 VAL A CA 1
ATOM 1565 C C . VAL A 1 196 ? 13.061 4.156 -18.546 1.00 92.44 196 VAL A C 1
ATOM 1567 O O . VAL A 1 196 ? 13.578 3.675 -19.554 1.00 92.44 196 VAL A O 1
ATOM 1570 N N . VAL A 1 197 ? 12.026 3.569 -17.940 1.00 90.31 197 VAL A N 1
ATOM 1571 C CA . VAL A 1 197 ? 11.463 2.280 -18.360 1.00 90.31 197 VAL A CA 1
ATOM 1572 C C . VAL A 1 197 ? 10.587 2.467 -19.608 1.00 90.31 197 VAL A C 1
ATOM 1574 O O . VAL A 1 197 ? 9.581 3.189 -19.544 1.00 90.31 197 VAL A O 1
ATOM 1577 N N . PRO A 1 198 ? 10.914 1.805 -20.738 1.00 85.75 198 PRO A N 1
ATOM 1578 C CA . PRO A 1 198 ? 10.167 1.944 -21.982 1.00 85.75 198 PRO A CA 1
ATOM 1579 C C . PRO A 1 198 ? 8.730 1.436 -21.838 1.00 85.75 198 PRO A C 1
ATOM 1581 O O . PRO A 1 198 ? 8.421 0.584 -21.005 1.00 85.75 198 PRO A O 1
ATOM 1584 N N . LYS A 1 199 ? 7.831 1.961 -22.675 1.00 81.19 199 LYS A N 1
ATOM 1585 C CA . LYS A 1 199 ? 6.434 1.516 -22.699 1.00 81.19 199 LYS A CA 1
ATOM 1586 C C . LYS A 1 199 ? 6.342 0.066 -23.173 1.00 81.19 199 LYS A C 1
ATOM 1588 O O . LYS A 1 199 ? 7.002 -0.327 -24.130 1.00 81.19 199 LYS A O 1
ATOM 1593 N N . THR A 1 200 ? 5.466 -0.699 -22.541 1.00 71.94 200 THR A N 1
ATOM 1594 C CA . THR A 1 200 ? 5.120 -2.065 -22.925 1.00 71.94 200 THR A CA 1
ATOM 1595 C C . THR A 1 200 ? 4.383 -2.085 -24.262 1.00 71.94 200 THR A C 1
ATOM 1597 O O . THR A 1 200 ? 3.318 -1.488 -24.408 1.00 71.94 200 THR A O 1
ATOM 1600 N N . GLU A 1 201 ? 4.921 -2.804 -25.253 1.00 56.66 201 GLU A N 1
ATOM 1601 C CA . GLU A 1 201 ? 4.317 -2.912 -26.596 1.00 56.66 201 GLU A CA 1
ATOM 1602 C C . GLU A 1 201 ? 2.981 -3.684 -26.602 1.00 56.66 201 GLU A C 1
ATOM 1604 O O . GLU A 1 201 ? 2.185 -3.560 -27.534 1.00 56.66 201 GLU A O 1
ATOM 1609 N N . LYS A 1 202 ? 2.689 -4.459 -25.548 1.00 55.06 202 LYS A N 1
ATOM 1610 C CA . LYS A 1 202 ? 1.434 -5.205 -25.379 1.00 55.06 202 LYS A CA 1
ATOM 1611 C C . LYS A 1 202 ? 0.781 -4.871 -24.039 1.00 55.06 202 LYS A C 1
ATOM 1613 O O . LYS A 1 202 ? 1.269 -5.275 -22.987 1.00 55.06 202 LYS A O 1
ATOM 1618 N N . LYS A 1 203 ? -0.373 -4.194 -24.085 1.00 51.19 203 LYS A N 1
ATOM 1619 C CA . LYS A 1 203 ? -1.278 -4.096 -22.929 1.00 51.19 203 LYS A CA 1
ATOM 1620 C C . LYS A 1 203 ? -1.725 -5.495 -22.505 1.00 51.19 203 LYS A C 1
ATOM 1622 O O . LYS A 1 203 ? -2.077 -6.319 -23.353 1.00 51.19 203 LYS A O 1
ATOM 1627 N N . ARG A 1 204 ? -1.733 -5.739 -21.193 1.00 54.50 204 ARG A N 1
ATOM 1628 C CA . ARG A 1 204 ? -2.310 -6.945 -20.585 1.00 54.50 204 ARG A CA 1
ATOM 1629 C C . ARG A 1 204 ? -3.773 -7.104 -21.035 1.00 54.50 204 ARG A C 1
ATOM 1631 O O . ARG A 1 204 ? -4.513 -6.121 -21.042 1.00 54.50 204 ARG A O 1
ATOM 1638 N N . ARG A 1 205 ? -4.146 -8.318 -21.454 1.00 40.78 205 ARG A N 1
ATOM 1639 C CA . ARG A 1 205 ? -5.546 -8.737 -21.631 1.00 40.78 205 ARG A CA 1
ATOM 1640 C C . ARG A 1 205 ? -6.106 -9.227 -20.307 1.00 40.78 205 ARG A C 1
ATOM 1642 O O . ARG A 1 205 ? -5.305 -9.804 -19.540 1.00 40.78 205 ARG A O 1
#

Sequence (205 aa):
MRHLARVSLLISFLMGTLASAGFGPCSAAPKKDYFTDDELDLIRDAQELALRAPVYFKLAERRLIFLGLMQQNEKEKEKERKEQQRRLKEQQKAGTAPSTRKPPEDPMAYLADFTRSELLRGYIQAIEEVMTNIDDAYGRKLDVRNPLEDLEKFLRETMPLVEKFQPKNDSERAAMDDAMDKAKEALSSTKEALGVVPKTEKKRR

Mean predicted aligned error: 10.89 Å

Secondary structure (DSSP, 8-state):
----------------------------------S-HHHHHHHHH--SHHHHHHHHHHHHHHHHHHTTSSPPPHHHHHHHHHHHHHHHHHHHHTTSS-TTPPPPSSTTGGGGGS-HHHHHHHHHHHHHHHHHHHHHHHHTT---HHHHHHHHHHHHHHHHHHTT---SSHHHHHHHHHHHHHHHHHHHHHHHHHHHSPPPSS---

pLDDT: mean 83.29, std 19.4, range [36.69, 98.56]

Radius of gyration: 25.8 Å; Cα contacts (8 Å, |Δi|>4): 150; chains: 1; bounding box: 100×44×50 Å

Nearest PDB structures (foldseek):
  1t98-assembly1_B  TM=3.351E-01  e=3.625E-01  Escherichia coli

=== Feature glossary ===
Key to the feature types in this record:

Secondary structure (8-state, DSSP). Secondary structure is the local, repeating backbone conformation. DSSP classifies it into eight states by reading the hydrogen-bond network: three helix types (H, G, I), two β types (E, B), two non-regular types (T, S), and unstructured coil (-).

Backbone torsions (φ/ψ). Backbone dihedral angles. Every residue except chain termini has a φ (preceding-C → N → Cα → C) and a ψ (N → Cα → C → next-N). They are reported in degrees following the IUPAC sign convention. Secondary structure is essentially a statement about which (φ, ψ) basin each residue occupies.

Predicted aligned error. Predicted Aligned Error (PAE) is an AlphaFold confidence matrix: entry (i, j) is the expected error in the position of residue j, in ångströms, when the prediction is superimposed on the true structure at residue i. Low PAE within a block of residues means that block is internally rigid and well-predicted; high PAE between two blocks means their relative placement is uncertain even if each block individually is confident.

B-factor. B-factor (Debye–Waller factor) reflects atomic displacement in the crystal lattice. It is an experimental observable (units Å²), not a prediction; low values mean the atom is pinned down, high values mean it moves or is heterogeneous across the crystal.

Secondary structure (3-state, P-SEA). Three-state secondary structure (P-SEA) collapses the eight DSSP classes into helix (a), strand (b), and coil (c). P-SEA assigns these from Cα geometry alone — distances and angles — without requiring backbone oxygens, so it works on any Cα trace.

Sequence. Primary structure: the covalent order of the twenty standard amino acids along the backbone. Two proteins with the same sequence will (almost always) fold to the same structure; two with 30% identity often share a fold but not the details.

pLDDT. pLDDT is the predicted lDDT-Cα score: AlphaFold's confidence that the local environment of each residue (all inter-atomic distances within 15 Å) is correctly placed. It is a per-residue number between 0 and 100, with higher meaning more reliable.

InterPro / GO / CATH / organism. Functional annotations link the protein to curated databases. InterPro entries identify conserved domains and families by matching the sequence against member-database signatures (Pfam, PROSITE, CDD, …). Gene Ontology (GO) terms describe molecular function, biological process, and cellular component in a controlled vocabulary. CATH places the structure in a hierarchical fold classification (Class/Architecture/Topology/Homologous-superfamily). The organism is the source species.

Contact-map, Ramachandran, and PAE plots. Three diagnostic plots accompany the record. The Cα contact map visualizes the tertiary structure as a 2D adjacency matrix (8 Å cutoff, sequence-local contacts suppressed). The Ramachandran plot shows the distribution of backbone (φ, ψ) torsions, with points in the α and β basins reflecting secondary structure content. The PAE plot shows AlphaFold's inter-residue confidence as a color matrix.

mmCIF coordinates. The mmCIF table is the protein's shape written out atom by atom. For each backbone N, Cα, C, and carbonyl O, it records an (x, y, z) coordinate triple in Å plus the residue type, chain letter, and residue number.

Radius of gyration, Cα contacts, bounding box. Three whole-structure scalars: the radius of gyration (RMS distance of Cα from centroid, in Å), the count of Cα–Cα contacts (pairs closer than 8 Å and separated by more than four residues in sequence — i.e. tertiary, not local, contacts), and the bounding-box dimensions. Together they distinguish compact globular folds from extended fibres or disordered chains.

Foldseek 3Di. The Foldseek 3Di string encodes local tertiary geometry as a 20-letter alphabet — one character per residue — derived from the relative positions of nearby Cα atoms. Unlike the amino-acid sequence, 3Di is a direct function of the 3D structure, so two proteins with the same fold have similar 3Di strings even at low sequence identity.

Rendered structure images. Six rendered views show the 3D structure from the faces of a cube — i.e. along ±x, ±y, ±z. Rendering representation is drawn randomly per protein from cartoon (secondary-structure ribbons), sticks (backbone bonds), or molecular surface; coloring is either N→C rainbow (blue at the N-terminus through red at the C-terminus) or one color per chain.

Nearest PDB structures. The Foldseek neighbor list gives the closest experimentally determined structures in the PDB, ranked by structural alignment. TM-score near 1 means near-identical fold; near 0.3 means only rough topology match. This is how one finds what a novel AlphaFold prediction most resembles in the solved-structure universe.

Solvent-accessible surface area. SASA measures how much of the protein is reachable by solvent. It is computed by rolling a water-sized probe over the atomic surface and summing the exposed area (Å²). Per-residue SASA distinguishes core (buried, low SASA) from surface (exposed, high SASA) residues; total SASA is a whole-molecule size measure.